Protein AF-A0A8H4JFF6-F1 (afdb_monomer_lite)

pLDDT: mean 71.5, std 19.38, range [26.0, 94.62]

Radius of gyration: 53.05 Å; chains: 1; bounding box: 144×47×133 Å

Organism: NCBI:txid78861

Structure (mmCIF, N/CA/C/O backbone):
data_AF-A0A8H4JFF6-F1
#
_entry.id   AF-A0A8H4JFF6-F1
#
loop_
_atom_site.group_PDB
_atom_site.id
_atom_site.type_symbol
_atom_site.label_atom_id
_atom_site.label_alt_id
_atom_site.label_comp_id
_atom_site.label_asym_id
_atom_site.label_entity_id
_atom_site.label_seq_id
_atom_site.pdbx_PDB_ins_code
_atom_site.Cartn_x
_atom_site.Cartn_y
_atom_site.Cartn_z
_atom_site.occupancy
_atom_site.B_iso_or_equiv
_atom_site.auth_seq_id
_atom_site.auth_comp_id
_atom_site.auth_asym_id
_atom_site.auth_atom_id
_atom_site.pdbx_PDB_model_num
ATOM 1 N N . MET A 1 1 ? -103.522 -2.951 50.398 1.00 29.55 1 MET A N 1
ATOM 2 C CA . MET A 1 1 ? -104.028 -4.306 50.085 1.00 29.55 1 MET A CA 1
ATOM 3 C C . MET A 1 1 ? -102.979 -5.313 50.549 1.00 29.55 1 MET A C 1
ATOM 5 O O . MET A 1 1 ? -101.837 -5.114 50.159 1.00 29.55 1 MET A O 1
ATOM 9 N N . PRO A 1 2 ? -103.325 -6.380 51.289 1.00 45.69 2 PRO A N 1
ATOM 10 C CA . PRO A 1 2 ? -104.122 -6.361 52.531 1.00 45.69 2 PRO A CA 1
ATOM 11 C C . PRO A 1 2 ? -103.674 -7.406 53.598 1.00 45.69 2 PRO A C 1
ATOM 13 O O . PRO A 1 2 ? -102.964 -8.351 53.283 1.00 45.69 2 PRO A O 1
ATOM 16 N N . GLY A 1 3 ? -104.235 -7.282 54.815 1.00 36.84 3 GLY A N 1
ATOM 17 C CA . GLY A 1 3 ? -104.553 -8.399 55.737 1.00 36.84 3 GLY A CA 1
ATOM 18 C C . GLY A 1 3 ? -103.457 -8.760 56.749 1.00 36.84 3 GLY A C 1
ATOM 19 O O . GLY A 1 3 ? -102.294 -8.790 56.388 1.00 36.84 3 GLY A O 1
ATOM 20 N N . SER A 1 4 ? -103.714 -9.049 58.029 1.00 41.06 4 SER A N 1
ATOM 21 C CA . SER A 1 4 ? -104.925 -9.489 58.750 1.00 41.06 4 SER A CA 1
ATOM 22 C C . SER A 1 4 ? -104.678 -9.239 60.261 1.00 41.06 4 SER A C 1
ATOM 24 O O . SER A 1 4 ? -103.568 -9.501 60.710 1.00 41.06 4 SER A O 1
ATOM 26 N N . TRP A 1 5 ? -105.516 -8.539 61.048 1.00 40.62 5 TRP A N 1
ATOM 27 C CA . TRP A 1 5 ? -106.726 -8.999 61.788 1.00 40.62 5 TRP A CA 1
ATOM 28 C C . TRP A 1 5 ? -106.551 -10.381 62.453 1.00 40.62 5 TRP A C 1
ATOM 30 O O . TRP A 1 5 ? -106.131 -11.304 61.767 1.00 40.62 5 TRP A O 1
ATOM 40 N N . GLY A 1 6 ? -106.873 -10.653 63.722 1.00 36.50 6 GLY A N 1
ATOM 41 C CA . GLY A 1 6 ? -107.576 -9.958 64.809 1.00 36.50 6 GLY A CA 1
ATOM 42 C C . GLY A 1 6 ? -107.360 -10.767 66.112 1.00 36.50 6 GLY A C 1
ATOM 43 O O . GLY A 1 6 ? -106.871 -11.889 66.056 1.00 36.50 6 GLY A O 1
ATOM 44 N N . ALA A 1 7 ? -107.486 -10.144 67.285 1.00 38.88 7 ALA A N 1
ATOM 45 C CA . ALA A 1 7 ? -108.666 -10.214 68.162 1.00 38.88 7 ALA A CA 1
ATOM 46 C C . ALA A 1 7 ? -108.620 -11.381 69.170 1.00 38.88 7 ALA A C 1
ATOM 48 O O . ALA A 1 7 ? -108.681 -12.532 68.774 1.00 38.88 7 ALA A O 1
ATOM 49 N N . GLU A 1 8 ? -108.566 -11.064 70.468 1.00 32.28 8 GLU A N 1
ATOM 50 C CA . GLU A 1 8 ? -109.629 -11.394 71.433 1.00 32.28 8 GLU A CA 1
ATOM 51 C C . GLU A 1 8 ? -109.358 -10.756 72.806 1.00 32.28 8 GLU A C 1
ATOM 53 O O . GLU A 1 8 ? -108.235 -10.391 73.146 1.00 32.28 8 GLU A O 1
ATOM 58 N N . SER A 1 9 ? -110.449 -10.496 73.523 1.00 36.94 9 SER A N 1
ATOM 59 C CA . SER A 1 9 ? -110.565 -9.647 74.713 1.00 36.94 9 SER A CA 1
ATOM 60 C C . SER A 1 9 ? -110.719 -10.505 76.001 1.00 36.94 9 SER A C 1
ATOM 62 O O . SER A 1 9 ? -110.138 -11.581 76.049 1.00 36.94 9 SER A O 1
ATOM 64 N N . PRO A 1 10 ? -111.382 -10.064 77.093 1.00 56.03 10 PRO A N 1
ATOM 65 C CA . PRO A 1 10 ? -110.722 -9.757 78.366 1.00 56.03 10 PRO A CA 1
ATOM 66 C C . PRO A 1 10 ? -111.278 -10.572 79.564 1.00 56.03 10 PRO A C 1
ATOM 68 O O . PRO A 1 10 ? -112.202 -11.363 79.403 1.00 56.03 10 PRO A O 1
ATOM 71 N N . SER A 1 11 ? -110.786 -10.266 80.777 1.00 31.78 11 SER A N 1
ATOM 72 C CA . SER A 1 11 ? -111.539 -10.226 82.058 1.00 31.78 11 SER A CA 1
ATOM 73 C C . SER A 1 11 ? -111.042 -11.097 83.232 1.00 31.78 11 SER A C 1
ATOM 75 O O . SER A 1 11 ? -111.018 -12.319 83.191 1.00 31.78 11 SER A O 1
ATOM 77 N N . THR A 1 12 ? -110.800 -10.372 84.335 1.00 32.34 12 THR A N 1
ATOM 78 C CA . THR A 1 12 ? -111.269 -10.604 85.722 1.00 32.34 12 THR A CA 1
ATOM 79 C C . THR A 1 12 ? -110.661 -11.697 86.620 1.00 32.34 12 THR A C 1
ATOM 81 O O . THR A 1 12 ? -111.075 -12.845 86.595 1.00 32.34 12 THR A O 1
ATOM 84 N N . THR A 1 13 ? -109.844 -11.205 87.568 1.00 31.61 13 THR A N 1
ATOM 85 C CA . THR A 1 13 ? -109.937 -11.313 89.051 1.00 31.61 13 THR A CA 1
ATOM 86 C C . THR A 1 13 ? -109.866 -12.655 89.798 1.00 31.61 13 THR A C 1
ATOM 88 O O . THR A 1 13 ? -110.587 -13.589 89.474 1.00 31.61 13 THR A O 1
ATOM 91 N N . LYS A 1 14 ? -109.208 -12.546 90.977 1.00 35.25 14 LYS A N 1
ATOM 92 C CA . LYS A 1 14 ? -109.190 -13.398 92.196 1.00 35.25 14 LYS A CA 1
ATOM 93 C C . LYS A 1 14 ? -108.139 -14.516 92.159 1.00 35.25 14 LYS A C 1
ATOM 95 O O . LYS A 1 14 ? -108.040 -15.206 91.162 1.00 35.25 14 LYS A O 1
ATOM 100 N N . THR A 1 15 ? -107.286 -14.725 93.164 1.00 35.66 15 THR A N 1
ATOM 101 C CA . THR A 1 15 ? -107.312 -14.451 94.625 1.00 35.66 15 THR A CA 1
ATOM 102 C C . THR A 1 15 ? -105.862 -14.612 95.139 1.00 35.66 15 THR A C 1
ATOM 104 O O . THR A 1 15 ? -105.124 -15.402 94.560 1.00 35.66 15 THR A O 1
ATOM 107 N N . HIS A 1 16 ? -105.346 -13.771 96.054 1.00 34.69 16 HIS A N 1
ATOM 108 C CA . HIS A 1 16 ? -105.211 -14.083 97.501 1.00 34.69 16 HIS A CA 1
ATOM 109 C C . HIS A 1 16 ? -104.904 -15.574 97.735 1.00 34.69 16 HIS A C 1
ATOM 111 O O . HIS A 1 16 ? -105.716 -16.408 97.365 1.00 34.69 16 HIS A O 1
ATOM 117 N N . GLU A 1 17 ? -103.841 -16.033 98.371 1.00 34.91 17 GLU A N 1
ATOM 118 C CA . GLU A 1 17 ? -102.828 -15.475 99.264 1.00 34.91 17 GLU A CA 1
ATOM 119 C C . GLU A 1 17 ? -102.000 -16.727 99.592 1.00 34.91 17 GLU A C 1
ATOM 121 O O . GLU A 1 17 ? -102.606 -17.717 99.982 1.00 34.91 17 GLU A O 1
ATOM 126 N N . ASP A 1 18 ? -100.680 -16.731 99.419 1.00 36.72 18 ASP A N 1
ATOM 127 C CA . ASP A 1 18 ? -99.819 -17.719 100.081 1.00 36.72 18 ASP A CA 1
ATOM 128 C C . ASP A 1 18 ? -98.419 -17.113 100.263 1.00 36.72 18 ASP A C 1
ATOM 130 O O . ASP A 1 18 ? -97.585 -17.069 99.364 1.00 36.72 18 ASP A O 1
ATOM 134 N N . HIS A 1 19 ? -98.266 -16.548 101.459 1.00 37.44 19 HIS A N 1
ATOM 135 C CA . HIS A 1 19 ? -97.078 -16.435 102.305 1.00 37.44 19 HIS A CA 1
ATOM 136 C C . HIS A 1 19 ? -95.706 -16.050 101.720 1.00 37.44 19 HIS A C 1
ATOM 138 O O . HIS A 1 19 ? -94.947 -16.867 101.211 1.00 37.44 19 HIS A O 1
ATOM 144 N N . GLU A 1 20 ? -95.353 -14.791 102.008 1.00 44.62 20 GLU A N 1
ATOM 145 C CA . GLU A 1 20 ? -94.149 -14.380 102.754 1.00 44.62 20 GLU A CA 1
ATOM 146 C C . GLU A 1 20 ? -92.844 -15.165 102.515 1.00 44.62 20 GLU A C 1
ATOM 148 O O . GLU A 1 20 ? -92.604 -16.219 103.116 1.00 44.62 20 GLU A O 1
ATOM 153 N N . ARG A 1 21 ? -91.911 -14.534 101.786 1.00 39.53 21 ARG A N 1
ATOM 154 C CA . ARG A 1 21 ? -90.599 -14.111 102.318 1.00 39.53 21 ARG A CA 1
ATOM 155 C C . ARG A 1 21 ? -89.801 -13.288 101.295 1.00 39.53 21 ARG A C 1
ATOM 157 O O . ARG A 1 21 ? -89.966 -13.472 100.097 1.00 39.53 21 ARG A O 1
ATOM 164 N N . ASP A 1 22 ? -88.939 -12.428 101.842 1.00 38.09 22 ASP A N 1
ATOM 165 C CA . ASP A 1 22 ? -87.859 -11.635 101.218 1.00 38.09 22 ASP A CA 1
ATOM 166 C C . ASP A 1 22 ? -88.318 -10.282 100.625 1.00 38.09 22 ASP A C 1
ATOM 168 O O . ASP A 1 22 ? -88.891 -10.201 99.547 1.00 38.09 22 ASP A O 1
ATOM 172 N N . ILE A 1 23 ? -88.331 -9.175 101.381 1.00 45.03 23 ILE A N 1
ATOM 173 C CA . ILE A 1 23 ? -87.191 -8.356 101.856 1.00 45.03 23 ILE A CA 1
ATOM 174 C C . ILE A 1 23 ? -86.291 -7.875 100.699 1.00 45.03 23 ILE A C 1
ATOM 176 O O . ILE A 1 23 ? -85.524 -8.644 100.144 1.00 45.03 23 ILE A O 1
ATOM 180 N N . GLU A 1 24 ? -86.400 -6.569 100.415 1.00 42.88 24 GLU A N 1
ATOM 181 C CA . GLU A 1 24 ? -85.407 -5.660 99.808 1.00 42.88 24 GLU A CA 1
ATOM 182 C C . GLU A 1 24 ? -84.644 -6.097 98.542 1.00 42.88 24 GLU A C 1
ATOM 184 O O . GLU A 1 24 ? -83.683 -6.850 98.610 1.00 42.88 24 GLU A O 1
ATOM 189 N N . ALA A 1 25 ? -84.952 -5.438 97.415 1.00 45.03 25 ALA A N 1
ATOM 190 C CA . ALA A 1 25 ? -84.027 -4.585 96.643 1.00 45.03 25 ALA A CA 1
ATOM 191 C C . ALA A 1 25 ? -84.341 -4.629 95.141 1.00 45.03 25 ALA A C 1
ATOM 193 O O . ALA A 1 25 ? -83.994 -5.581 94.463 1.00 45.03 25 ALA A O 1
ATOM 194 N N . GLU A 1 26 ? -84.904 -3.544 94.606 1.00 45.16 26 GLU A N 1
ATOM 195 C CA . GLU A 1 26 ? -84.520 -3.051 93.273 1.00 45.16 26 GLU A CA 1
ATOM 196 C C . GLU A 1 26 ? -84.945 -1.582 93.119 1.00 45.16 26 GLU A C 1
ATOM 198 O O . GLU A 1 26 ? -85.724 -1.169 92.266 1.00 45.16 26 GLU A O 1
ATOM 203 N N . LYS A 1 27 ? -84.406 -0.736 94.003 1.00 47.72 27 LYS A N 1
ATOM 204 C CA . LYS A 1 27 ? -84.056 0.616 93.567 1.00 47.72 27 LYS A CA 1
ATOM 205 C C . LYS A 1 27 ? -82.811 0.429 92.702 1.00 47.72 27 LYS A C 1
ATOM 207 O O . LYS A 1 27 ? -81.743 0.221 93.272 1.00 47.72 27 LYS A O 1
ATOM 212 N N . GLU A 1 28 ? -82.928 0.456 91.372 1.00 56.38 28 GLU A N 1
ATOM 213 C CA . GLU A 1 28 ? -81.748 0.609 90.507 1.00 56.38 28 GLU A CA 1
ATOM 214 C C . GLU A 1 28 ? -80.985 1.840 91.014 1.00 56.38 28 GLU A C 1
ATOM 216 O O . GLU A 1 28 ? -81.455 2.978 90.928 1.00 56.38 28 GLU A O 1
ATOM 221 N N . ASN A 1 29 ? -79.840 1.603 91.649 1.00 59.41 29 ASN A N 1
ATOM 222 C CA . ASN A 1 29 ? -79.035 2.660 92.223 1.00 59.41 29 ASN A CA 1
ATOM 223 C C . ASN A 1 29 ? -78.406 3.440 91.052 1.00 59.41 29 ASN A C 1
ATOM 225 O O . ASN A 1 29 ? -77.609 2.865 90.309 1.00 59.41 29 ASN A O 1
ATOM 229 N N . PRO A 1 30 ? -78.712 4.737 90.857 1.00 67.69 30 PRO A N 1
ATOM 230 C CA . PRO A 1 30 ? -78.188 5.515 89.731 1.00 67.69 30 PRO A CA 1
ATOM 231 C C . PRO A 1 30 ? -76.655 5.595 89.731 1.00 67.69 30 PRO A C 1
ATOM 233 O O . PRO A 1 30 ? -76.046 5.802 88.682 1.00 67.69 30 PRO A O 1
ATOM 236 N N . GLN A 1 31 ? -76.018 5.385 90.888 1.00 70.56 31 GLN A N 1
ATOM 237 C CA . GLN A 1 31 ? -74.565 5.271 90.987 1.00 70.56 31 GLN A CA 1
ATOM 238 C C . GLN A 1 31 ? -74.033 3.957 90.396 1.00 70.56 31 GLN A C 1
ATOM 240 O O . GLN A 1 31 ? -72.970 3.974 89.791 1.00 70.56 31 GLN A O 1
ATOM 245 N N . LEU A 1 32 ? -74.767 2.844 90.511 1.00 74.75 32 LEU A N 1
ATOM 246 C CA . LEU A 1 32 ? -74.384 1.553 89.921 1.00 74.75 32 LEU A CA 1
ATOM 247 C C . LEU A 1 32 ? -74.424 1.608 88.388 1.00 74.75 32 LEU A C 1
ATOM 249 O O . LEU A 1 32 ? -73.450 1.234 87.747 1.00 74.75 32 LEU A O 1
ATOM 253 N N . ARG A 1 33 ? -75.477 2.200 87.811 1.00 77.19 33 ARG A N 1
ATOM 254 C CA . ARG A 1 33 ? -75.603 2.387 86.353 1.00 77.19 33 ARG A CA 1
ATOM 255 C C . ARG A 1 33 ? -74.507 3.278 85.763 1.00 77.19 33 ARG A C 1
ATOM 257 O O . ARG A 1 33 ? -73.994 3.013 84.682 1.00 77.19 33 ARG A O 1
ATOM 264 N N . LEU A 1 34 ? -74.142 4.345 86.479 1.00 82.81 34 LEU A N 1
ATOM 265 C CA . LEU A 1 34 ? -73.044 5.230 86.083 1.00 82.81 34 LEU A CA 1
ATOM 266 C C . LEU A 1 34 ? -71.692 4.507 86.146 1.00 82.81 34 LEU A C 1
ATOM 268 O O . LEU A 1 34 ? -70.849 4.700 85.275 1.00 82.81 34 LEU A O 1
ATOM 272 N N . VAL A 1 35 ? -71.482 3.673 87.167 1.00 84.00 35 VAL A N 1
ATOM 273 C CA . VAL A 1 35 ? -70.270 2.856 87.296 1.00 84.00 35 VAL A CA 1
ATOM 274 C C . VAL A 1 35 ? -70.188 1.822 86.170 1.00 84.00 35 VAL A C 1
ATOM 276 O O . VAL A 1 35 ? -69.119 1.672 85.584 1.00 84.00 35 VAL A O 1
ATOM 279 N N . GLU A 1 36 ? -71.294 1.173 85.806 1.00 85.19 36 GLU A N 1
ATOM 280 C CA . GLU A 1 36 ? -71.350 0.236 84.674 1.00 85.19 36 GLU A CA 1
ATOM 281 C C . GLU A 1 36 ? -71.035 0.914 83.332 1.00 85.19 36 GLU A C 1
ATOM 283 O O . GLU A 1 36 ? -70.202 0.409 82.580 1.00 85.19 36 GLU A O 1
ATOM 288 N N . ASP A 1 37 ? -71.597 2.096 83.057 1.00 87.81 37 ASP A N 1
ATOM 289 C CA . ASP A 1 37 ? -71.317 2.855 81.825 1.00 87.81 37 ASP A CA 1
ATOM 290 C C . ASP A 1 37 ? -69.851 3.332 81.753 1.00 87.81 37 ASP A C 1
ATOM 292 O O . ASP A 1 37 ? -69.202 3.279 80.703 1.00 87.81 37 ASP A O 1
ATOM 296 N N . ILE A 1 38 ? -69.275 3.735 82.894 1.00 87.25 38 ILE A N 1
ATOM 297 C CA . ILE A 1 38 ? -67.850 4.085 82.996 1.00 87.25 38 ILE A CA 1
ATOM 298 C C . ILE A 1 38 ? -66.965 2.861 82.738 1.00 87.25 38 ILE A C 1
ATOM 300 O O . ILE A 1 38 ? -65.980 2.970 82.005 1.00 87.25 38 ILE A O 1
ATOM 304 N N . LEU A 1 39 ? -67.300 1.701 83.308 1.00 89.50 39 LEU A N 1
ATOM 305 C CA . LEU A 1 39 ? -66.561 0.455 83.087 1.00 89.50 39 LEU A CA 1
ATOM 306 C C . LEU A 1 39 ? -66.635 0.014 81.624 1.00 89.50 39 LEU A C 1
ATOM 308 O O . LEU A 1 39 ? -65.617 -0.375 81.048 1.00 89.50 39 LEU A O 1
ATOM 312 N N . GLN A 1 40 ? -67.801 0.152 80.994 1.00 89.31 40 GLN A N 1
ATOM 313 C CA . GLN A 1 40 ? -67.974 -0.172 79.585 1.00 89.31 40 GLN A CA 1
ATOM 314 C C . GLN A 1 40 ? -67.156 0.764 78.687 1.00 89.31 40 GLN A C 1
ATOM 316 O O . GLN A 1 40 ? -66.389 0.292 77.846 1.00 89.31 40 GLN A O 1
ATOM 321 N N . ARG A 1 41 ? -67.183 2.079 78.930 1.00 90.50 41 ARG A N 1
ATOM 322 C CA . ARG A 1 41 ? -66.321 3.037 78.213 1.00 90.50 41 ARG A CA 1
ATOM 323 C C . ARG A 1 41 ? -64.833 2.796 78.426 1.00 90.50 41 ARG A C 1
ATOM 325 O O . ARG A 1 41 ? -64.058 2.958 77.483 1.00 90.50 41 ARG A O 1
ATOM 332 N N . LEU A 1 42 ? -64.422 2.419 79.636 1.00 90.06 42 LEU A N 1
ATOM 333 C CA . LEU A 1 42 ? -63.038 2.040 79.919 1.00 90.06 42 LEU A CA 1
ATOM 334 C C . LEU A 1 42 ? -62.636 0.787 79.136 1.00 90.06 42 LEU A C 1
ATOM 336 O O . LEU A 1 42 ? -61.527 0.751 78.607 1.00 90.06 42 LEU A O 1
ATOM 340 N N . SER A 1 43 ? -63.533 -0.195 79.006 1.00 90.94 43 SER A N 1
ATOM 341 C CA . SER A 1 43 ? -63.279 -1.402 78.211 1.00 90.94 43 SER A CA 1
ATOM 342 C C . SER A 1 43 ? -63.100 -1.084 76.721 1.00 90.94 43 SER A C 1
ATOM 344 O O . SER A 1 43 ? -62.088 -1.466 76.136 1.00 90.94 43 SER A O 1
ATOM 346 N N . GLU A 1 44 ? -63.986 -0.269 76.138 1.00 91.69 44 GLU A N 1
ATOM 347 C CA . GLU A 1 44 ? -63.902 0.142 74.732 1.00 91.69 44 GLU A CA 1
ATOM 348 C C . GLU A 1 44 ? -62.657 0.990 74.442 1.00 91.69 44 GLU A C 1
ATOM 350 O O . GLU A 1 44 ? -62.029 0.867 73.387 1.00 91.69 44 GLU A O 1
ATOM 355 N N . LEU A 1 45 ? -62.296 1.891 75.362 1.00 91.75 45 LEU A N 1
ATOM 356 C CA . LEU A 1 45 ? -61.080 2.696 75.245 1.00 91.75 45 LEU A CA 1
ATOM 357 C C . LEU A 1 45 ? -59.824 1.834 75.348 1.00 91.75 45 LEU A C 1
ATOM 359 O O . LEU A 1 45 ? -58.862 2.082 74.621 1.00 91.75 45 LEU A O 1
ATOM 363 N N . ASN A 1 46 ? -59.827 0.826 76.219 1.00 91.38 46 ASN A N 1
ATOM 364 C CA . ASN A 1 46 ? -58.702 -0.086 76.367 1.00 91.38 46 ASN A CA 1
ATOM 365 C C . ASN A 1 46 ? -58.516 -0.965 75.119 1.00 91.38 46 ASN A C 1
ATOM 367 O O . ASN A 1 46 ? -57.391 -1.122 74.654 1.00 91.38 46 ASN A O 1
ATOM 371 N N . GLU A 1 47 ? -59.606 -1.447 74.522 1.00 92.56 47 GLU A N 1
ATOM 372 C CA . GLU A 1 47 ? -59.574 -2.228 73.280 1.00 92.56 47 GLU A CA 1
ATOM 373 C C . GLU A 1 47 ? -59.096 -1.379 72.088 1.00 92.56 47 GLU A C 1
ATOM 375 O O . GLU A 1 47 ? -58.208 -1.777 71.332 1.00 92.56 47 GLU A O 1
ATOM 380 N N . LYS A 1 48 ? -59.586 -0.136 71.961 1.00 92.62 48 LYS A N 1
ATOM 381 C CA . LYS A 1 48 ? -59.084 0.821 70.955 1.00 92.62 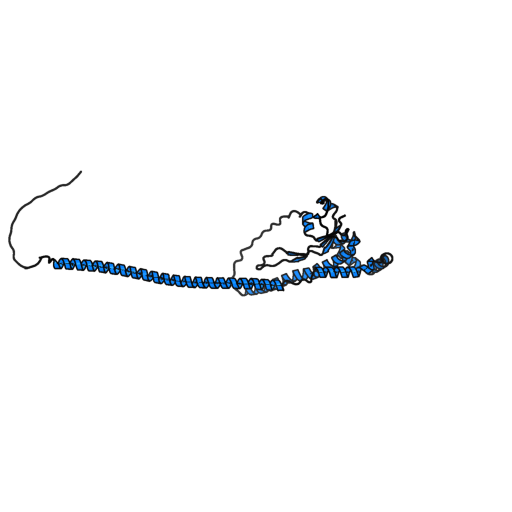48 LYS A CA 1
ATOM 382 C C . LYS A 1 48 ? -57.600 1.135 71.145 1.00 92.62 48 LYS A C 1
ATOM 384 O O . LYS A 1 48 ? -56.886 1.294 70.152 1.00 92.62 48 LYS A O 1
ATOM 389 N N . ARG A 1 49 ? -57.137 1.234 72.397 1.00 93.56 49 ARG A N 1
ATOM 390 C CA . ARG A 1 49 ? -55.720 1.430 72.725 1.00 93.56 49 ARG A CA 1
ATOM 391 C C . ARG A 1 49 ? -54.886 0.234 72.272 1.00 93.56 49 ARG A C 1
ATOM 393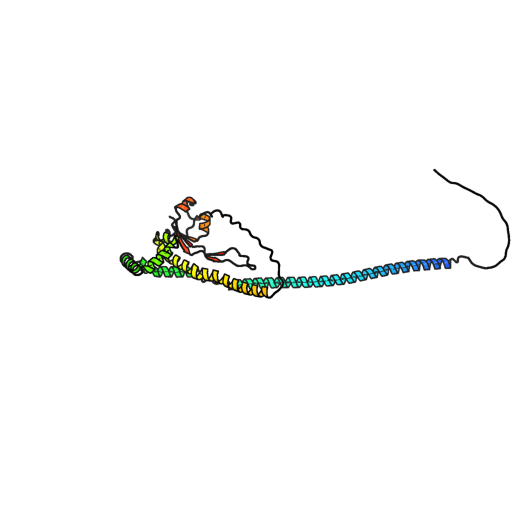 O O . ARG A 1 49 ? -53.888 0.457 71.596 1.00 93.56 49 ARG A O 1
ATOM 400 N N . GLU A 1 50 ? -55.312 -0.995 72.564 1.00 92.62 50 GLU A N 1
ATOM 401 C CA . GLU A 1 50 ? -54.616 -2.207 72.107 1.00 92.62 50 GLU A CA 1
ATOM 402 C C . GLU A 1 50 ? -54.525 -2.279 70.579 1.00 92.62 50 GLU A C 1
ATOM 404 O O . GLU A 1 50 ? -53.444 -2.494 70.033 1.00 92.62 50 GLU A O 1
ATOM 409 N N . ILE A 1 51 ? -55.623 -2.012 69.864 1.00 92.38 51 ILE A N 1
ATOM 410 C CA . ILE A 1 51 ? -55.636 -2.017 68.392 1.00 92.38 51 ILE A CA 1
ATOM 411 C C . ILE A 1 51 ? -54.673 -0.961 67.828 1.00 92.38 51 ILE A C 1
ATOM 413 O O . ILE A 1 51 ? -53.960 -1.204 66.846 1.00 92.38 51 ILE A O 1
ATOM 417 N N . ALA A 1 52 ? -54.649 0.233 68.428 1.00 90.25 52 ALA A N 1
ATOM 418 C CA . ALA A 1 52 ? -53.742 1.302 68.025 1.00 90.25 52 ALA A CA 1
ATOM 419 C C . ALA A 1 52 ? -52.275 0.931 68.289 1.00 90.25 52 ALA A C 1
ATOM 421 O O . ALA A 1 52 ? -51.421 1.178 67.434 1.00 90.25 52 ALA A O 1
ATOM 422 N N . GLU A 1 53 ? -51.990 0.299 69.426 1.00 92.12 53 GLU A N 1
ATOM 423 C CA . GLU A 1 53 ? -50.657 -0.160 69.813 1.00 92.12 53 GLU A CA 1
ATOM 424 C C . GLU A 1 53 ? -50.163 -1.299 68.911 1.00 92.12 53 GLU A C 1
ATOM 426 O O . GLU A 1 53 ? -49.038 -1.259 68.409 1.00 92.12 53 GLU A O 1
ATOM 431 N N . GLU A 1 54 ? -51.018 -2.264 68.575 1.00 93.12 54 GLU A N 1
ATOM 432 C CA . GLU A 1 54 ? -50.671 -3.342 67.650 1.00 93.12 54 GLU A CA 1
ATOM 433 C C . GLU A 1 54 ? -50.406 -2.806 66.232 1.00 93.12 54 GLU A C 1
ATOM 435 O O . GLU A 1 54 ? -49.457 -3.214 65.552 1.00 93.12 54 GLU A O 1
ATOM 440 N N . LYS A 1 55 ? -51.202 -1.826 65.785 1.00 94.06 55 LYS A N 1
ATOM 441 C CA . LYS A 1 55 ? -50.996 -1.142 64.502 1.00 94.06 55 LYS A CA 1
ATOM 442 C C . LYS A 1 55 ? -49.697 -0.334 64.494 1.00 94.06 55 LYS A C 1
ATOM 444 O O . LYS A 1 55 ? -48.986 -0.366 63.485 1.00 94.06 55 LYS A O 1
ATOM 449 N N . ALA A 1 56 ? -49.366 0.336 65.598 1.00 91.81 56 ALA A N 1
ATOM 450 C CA . ALA A 1 56 ? -48.097 1.036 65.771 1.00 91.81 56 ALA A CA 1
ATOM 451 C C . ALA A 1 56 ? -46.918 0.054 65.713 1.00 91.81 56 ALA A C 1
ATOM 453 O O . ALA A 1 56 ? -46.011 0.242 64.907 1.00 91.81 56 ALA A O 1
ATOM 454 N N . ASN A 1 57 ? -46.983 -1.064 66.440 1.00 93.50 57 ASN A N 1
ATOM 455 C CA . ASN A 1 57 ? -45.952 -2.105 66.427 1.00 93.50 57 ASN A CA 1
ATOM 456 C C . ASN A 1 57 ? -45.746 -2.715 65.029 1.00 93.50 57 ASN A C 1
ATOM 458 O O . ASN A 1 57 ? -44.609 -2.915 64.585 1.00 93.50 57 ASN A O 1
ATOM 462 N N . ARG A 1 58 ? -46.831 -2.957 64.279 1.00 93.94 58 ARG A N 1
ATOM 463 C CA . ARG A 1 58 ? -46.756 -3.417 62.880 1.00 93.94 58 ARG A CA 1
ATOM 464 C C . ARG A 1 58 ? -46.086 -2.392 61.965 1.00 93.94 58 ARG A C 1
ATOM 466 O O . ARG A 1 58 ? -45.324 -2.785 61.080 1.00 93.94 58 ARG A O 1
ATOM 473 N N . LEU A 1 59 ? -46.367 -1.101 62.148 1.00 92.94 59 LEU A N 1
ATOM 474 C CA . LEU A 1 59 ? -45.723 -0.027 61.387 1.00 92.94 59 LEU A CA 1
ATOM 475 C C . LEU A 1 59 ? -44.235 0.078 61.727 1.00 92.94 59 LEU A C 1
ATOM 477 O O . LEU A 1 59 ? -43.421 0.085 60.807 1.00 92.94 59 LEU A O 1
ATOM 481 N N . THR A 1 60 ? -43.865 0.039 63.008 1.00 93.06 60 THR A N 1
ATOM 482 C CA . THR A 1 60 ? -42.464 0.054 63.455 1.00 93.06 60 THR A CA 1
ATOM 483 C C . THR A 1 60 ? -41.669 -1.093 62.833 1.00 93.06 60 THR A C 1
ATOM 485 O O . THR A 1 60 ? -40.597 -0.881 62.269 1.00 93.06 60 THR A O 1
ATOM 488 N N . LYS A 1 61 ? -42.230 -2.309 62.810 1.00 94.12 61 LYS A N 1
ATOM 489 C CA . LYS A 1 61 ? -41.580 -3.471 62.183 1.00 94.12 61 LYS A CA 1
ATOM 490 C C . LYS A 1 61 ? -41.396 -3.308 60.668 1.00 94.12 61 LYS A C 1
ATOM 492 O O . LYS A 1 61 ? -40.395 -3.767 60.118 1.00 94.12 61 LYS A O 1
ATOM 497 N N . LYS A 1 62 ? -42.338 -2.647 59.981 1.00 93.38 62 LYS A N 1
ATOM 498 C CA . LYS A 1 62 ? -42.202 -2.311 58.552 1.00 93.38 62 LYS A CA 1
ATOM 499 C C . LYS A 1 62 ? -41.118 -1.264 58.317 1.00 93.38 62 LYS A C 1
ATOM 501 O O . LYS A 1 62 ? -40.359 -1.421 57.366 1.00 93.38 62 LYS A O 1
ATOM 506 N N . VAL A 1 63 ? -41.035 -0.238 59.165 1.00 93.50 63 VAL A N 1
ATOM 507 C CA . VAL A 1 63 ? -40.008 0.812 59.074 1.00 93.50 63 VAL A CA 1
ATOM 508 C C . VAL A 1 63 ? -38.613 0.213 5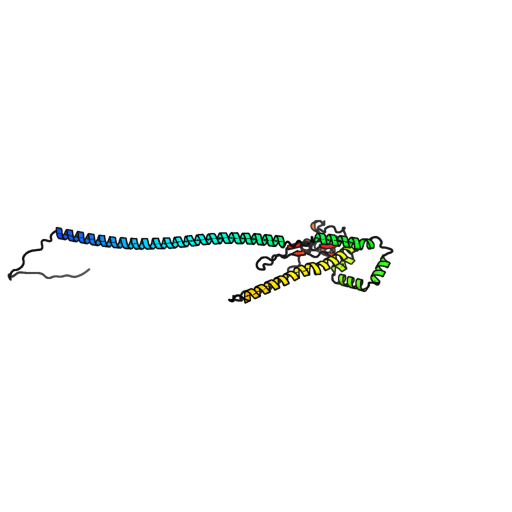9.225 1.00 93.50 63 VAL A C 1
ATOM 510 O O . VAL A 1 63 ? -37.803 0.385 58.323 1.00 93.50 63 VAL A O 1
ATOM 513 N N . ILE A 1 64 ? -38.382 -0.606 60.254 1.00 93.56 64 ILE A N 1
ATOM 514 C CA . ILE A 1 64 ? -37.086 -1.274 60.473 1.00 93.56 64 ILE A CA 1
ATOM 515 C C . ILE A 1 64 ? -36.691 -2.145 59.265 1.00 93.56 64 ILE A C 1
ATOM 517 O O . ILE A 1 64 ? -35.544 -2.142 58.820 1.00 93.56 64 ILE A O 1
ATOM 521 N N . ASN A 1 65 ? -37.646 -2.873 58.675 1.00 93.44 65 ASN A N 1
ATOM 522 C CA . ASN A 1 65 ? -37.383 -3.676 57.476 1.00 93.44 65 ASN A CA 1
ATOM 523 C C . ASN A 1 65 ? -37.039 -2.796 56.255 1.00 93.44 65 ASN A C 1
ATOM 525 O O . ASN A 1 65 ? -36.114 -3.100 55.501 1.00 93.44 65 ASN A O 1
ATOM 529 N N . MET A 1 66 ? -37.747 -1.679 56.063 1.00 92.44 66 MET A N 1
ATOM 530 C CA . MET A 1 66 ? -37.430 -0.724 54.996 1.00 92.44 66 MET A CA 1
ATOM 531 C C . MET A 1 66 ? -36.050 -0.090 55.185 1.00 92.44 66 MET A C 1
ATOM 533 O O . MET A 1 66 ? -35.322 0.030 54.204 1.00 92.44 66 MET A O 1
ATOM 537 N N . GLU A 1 67 ? -35.659 0.250 56.413 1.00 92.88 67 GLU A N 1
ATOM 538 C CA . GLU A 1 67 ? -34.325 0.774 56.732 1.00 92.88 67 GLU A CA 1
ATOM 539 C C . GLU A 1 67 ? -33.222 -0.235 56.405 1.00 92.88 67 GLU A C 1
ATOM 541 O O . GLU A 1 67 ? -32.249 0.111 55.735 1.00 92.88 67 GLU A O 1
ATOM 546 N N . HIS A 1 68 ? -33.397 -1.506 56.781 1.00 93.00 68 HIS A N 1
ATOM 547 C CA . HIS A 1 68 ? -32.460 -2.571 56.410 1.00 93.00 68 HIS A CA 1
ATOM 548 C C . HIS A 1 68 ? -32.327 -2.718 54.888 1.00 93.00 68 HIS A C 1
ATOM 550 O O . HIS A 1 68 ? -31.216 -2.831 54.365 1.00 93.00 68 HIS A O 1
ATOM 556 N N . ARG A 1 69 ? -33.444 -2.672 54.151 1.00 92.50 69 ARG A N 1
ATOM 557 C CA . ARG A 1 69 ? -33.423 -2.724 52.680 1.00 92.50 69 ARG A CA 1
ATOM 558 C C . ARG A 1 69 ? -32.741 -1.502 52.069 1.00 92.50 69 ARG A C 1
ATOM 560 O O . ARG A 1 69 ? -31.972 -1.659 51.126 1.00 92.50 69 ARG A O 1
ATOM 567 N N . LEU A 1 70 ? -32.997 -0.306 52.596 1.00 92.94 70 LEU A N 1
ATOM 568 C CA . LEU A 1 70 ? -32.343 0.934 52.170 1.00 92.94 70 LEU A CA 1
ATOM 569 C C . LEU A 1 70 ? -30.831 0.874 52.393 1.00 92.94 70 LEU A C 1
ATOM 571 O O . LEU A 1 70 ? -30.074 1.194 51.481 1.00 92.94 70 LEU A O 1
ATOM 575 N N . SER A 1 71 ? -30.396 0.393 53.558 1.00 94.19 71 SER A N 1
ATOM 576 C CA . SER A 1 71 ? -28.980 0.190 53.874 1.00 94.19 71 SER A CA 1
ATOM 577 C C . SER A 1 71 ? -28.315 -0.787 52.896 1.00 94.19 71 SER A C 1
ATOM 579 O O . SER A 1 71 ? -27.265 -0.482 52.327 1.00 94.19 71 SER A O 1
ATOM 581 N N . TYR A 1 72 ? -28.970 -1.915 52.601 1.00 91.56 72 TYR A N 1
ATOM 582 C CA . TYR A 1 72 ? -28.491 -2.883 51.612 1.00 91.56 72 TYR A CA 1
ATOM 583 C C . TYR A 1 72 ? -28.393 -2.283 50.198 1.00 91.56 72 TYR A C 1
ATOM 585 O O . TYR A 1 72 ? -27.384 -2.458 49.514 1.00 91.56 72 TYR A O 1
ATOM 593 N N . HIS A 1 73 ? -29.403 -1.523 49.765 1.00 91.38 73 HIS A N 1
ATOM 594 C CA . HIS A 1 73 ? -29.380 -0.847 48.466 1.00 91.38 73 HIS A CA 1
ATOM 595 C C . HIS A 1 73 ? -28.301 0.242 48.383 1.00 91.38 73 HIS A C 1
ATOM 597 O O . HIS A 1 73 ? -27.667 0.374 47.338 1.00 91.38 73 HIS A O 1
ATOM 603 N N . MET A 1 74 ? -28.040 0.982 49.465 1.00 90.88 74 MET A N 1
ATOM 604 C CA . MET A 1 74 ? -26.930 1.941 49.526 1.00 90.88 74 MET A CA 1
ATOM 605 C C . MET A 1 74 ? -25.568 1.247 49.414 1.00 90.88 74 MET A C 1
ATOM 607 O O . MET A 1 74 ? -24.710 1.713 48.664 1.00 90.88 74 MET A O 1
ATOM 611 N N . ALA A 1 75 ? -25.378 0.111 50.093 1.00 92.62 75 ALA A N 1
ATOM 612 C CA . ALA A 1 75 ? -24.149 -0.675 49.986 1.00 92.62 75 ALA A CA 1
ATOM 613 C C . ALA A 1 75 ? -23.925 -1.197 48.554 1.00 92.62 75 ALA A C 1
ATOM 615 O O . ALA A 1 75 ? -22.821 -1.087 48.019 1.00 92.62 75 ALA A O 1
ATOM 616 N N . LEU A 1 76 ? -24.983 -1.692 47.900 1.00 90.06 76 LEU A N 1
ATOM 617 C CA . LEU A 1 76 ? -24.932 -2.106 46.495 1.00 90.06 76 LEU A CA 1
ATOM 618 C C . LEU A 1 76 ? -24.618 -0.942 45.549 1.00 90.06 76 LEU A C 1
ATOM 620 O O . LEU A 1 76 ? -23.808 -1.107 44.641 1.00 90.06 76 LEU A O 1
ATOM 624 N N . ALA A 1 77 ? -25.225 0.229 45.755 1.00 91.31 77 ALA A N 1
ATOM 625 C CA . ALA A 1 77 ? -24.964 1.411 44.936 1.00 91.31 77 ALA A CA 1
ATOM 626 C C . ALA A 1 77 ? -23.508 1.885 45.066 1.00 91.31 77 ALA A C 1
ATOM 628 O O . ALA A 1 77 ? -22.882 2.229 44.063 1.00 91.31 77 ALA A O 1
ATOM 629 N N . SER A 1 78 ? -22.951 1.838 46.280 1.00 92.75 78 SER A N 1
ATOM 630 C CA . SER A 1 78 ? -21.534 2.124 46.524 1.00 92.75 78 SER A CA 1
ATOM 631 C C . SER A 1 78 ? -20.629 1.150 45.762 1.00 92.75 78 SER A C 1
ATOM 633 O O . SER A 1 78 ? -19.754 1.578 45.011 1.00 92.75 78 SER A O 1
ATOM 635 N N . LYS A 1 79 ? -20.907 -0.159 45.852 1.00 91.75 79 LYS A N 1
ATOM 636 C CA . LYS A 1 79 ? -20.141 -1.193 45.137 1.00 91.75 79 LYS A CA 1
ATOM 637 C C . LYS A 1 79 ? -20.256 -1.060 43.614 1.00 91.75 79 LYS A C 1
ATOM 639 O O . LYS A 1 79 ? -19.280 -1.260 42.901 1.00 91.75 79 LYS A O 1
ATOM 644 N N . ALA A 1 80 ? -21.434 -0.699 43.106 1.00 91.19 80 ALA A N 1
ATOM 645 C CA . ALA A 1 80 ? -21.644 -0.461 41.680 1.00 91.19 80 ALA A CA 1
ATOM 646 C C . ALA A 1 80 ? -20.829 0.739 41.174 1.00 91.19 80 ALA A C 1
ATOM 648 O O . ALA A 1 80 ? -20.296 0.691 40.068 1.00 91.19 80 ALA A O 1
ATOM 649 N N . LYS A 1 81 ? -20.705 1.794 41.988 1.00 93.31 81 LYS A N 1
ATOM 650 C CA . LYS A 1 81 ? -19.880 2.960 41.665 1.00 93.31 81 LYS A CA 1
ATOM 651 C C . LYS A 1 81 ? -18.388 2.614 41.656 1.00 93.31 81 LYS A C 1
ATOM 653 O O . LYS A 1 81 ? -17.710 2.951 40.694 1.00 93.31 81 LYS A O 1
ATOM 658 N N . GLU A 1 82 ? -17.916 1.881 42.664 1.00 93.75 82 GLU A N 1
ATOM 659 C CA . GLU A 1 82 ? -16.535 1.376 42.743 1.00 93.75 82 GLU A CA 1
ATOM 660 C C . GLU A 1 82 ? -16.179 0.536 41.502 1.00 93.75 82 GLU A C 1
ATOM 662 O O . GLU A 1 82 ? -15.200 0.816 40.819 1.00 93.75 82 GLU A O 1
ATOM 667 N N . LEU A 1 83 ? -17.039 -0.416 41.121 1.00 90.81 83 LEU A N 1
ATOM 668 C CA . LEU A 1 83 ? -16.841 -1.241 39.921 1.00 90.81 83 LEU A CA 1
ATOM 669 C C . LEU A 1 83 ? -16.876 -0.438 38.611 1.00 90.81 83 LEU A C 1
ATOM 671 O O . LEU A 1 83 ? -16.247 -0.834 37.626 1.00 90.81 83 LEU A O 1
ATOM 675 N N . ALA A 1 84 ? -17.638 0.657 38.558 1.00 89.75 84 ALA A N 1
ATOM 676 C CA . ALA A 1 84 ? -17.680 1.537 37.393 1.00 89.75 84 ALA A CA 1
ATOM 677 C C . ALA A 1 84 ? -16.388 2.358 37.262 1.00 89.75 84 ALA A C 1
ATOM 679 O O . ALA A 1 84 ? -15.872 2.503 36.153 1.00 89.75 84 ALA A O 1
ATOM 680 N N . GLU A 1 85 ? -15.848 2.846 38.380 1.00 93.00 85 GLU A N 1
ATOM 681 C CA . GLU A 1 85 ? -14.554 3.534 38.438 1.00 93.00 85 GLU A CA 1
ATOM 682 C C . GLU A 1 85 ? -13.407 2.579 38.076 1.00 93.00 85 GLU A C 1
ATOM 684 O O . GLU A 1 85 ? -12.585 2.911 37.224 1.00 93.00 85 GLU A O 1
ATOM 689 N N . GLU A 1 86 ? -13.401 1.353 38.608 1.00 90.50 86 GLU A N 1
ATOM 690 C CA . GLU A 1 86 ? -12.428 0.323 38.219 1.00 90.50 86 GLU A CA 1
ATOM 691 C C . GLU A 1 86 ? -12.510 -0.012 36.725 1.00 90.50 86 GLU A C 1
ATOM 693 O O . GLU A 1 86 ? -11.485 -0.096 36.051 1.00 90.50 86 GLU A O 1
ATOM 698 N N . ASN A 1 87 ? -13.718 -0.151 36.168 1.00 83.00 87 ASN A N 1
ATOM 699 C CA . ASN A 1 87 ? -13.886 -0.372 34.729 1.00 83.00 87 ASN A CA 1
ATOM 700 C C . ASN A 1 87 ? -13.349 0.789 33.890 1.00 83.00 87 ASN A C 1
ATOM 702 O O . ASN A 1 87 ? -12.816 0.557 32.804 1.00 83.00 87 ASN A O 1
ATOM 706 N N . LEU A 1 88 ? -13.505 2.027 34.360 1.00 91.31 88 LEU A N 1
ATOM 707 C CA . LEU A 1 88 ? -12.969 3.198 33.677 1.00 91.31 88 LEU A CA 1
ATOM 708 C C . LEU A 1 88 ? -11.437 3.159 33.663 1.00 91.31 88 LEU A C 1
ATOM 710 O O . LEU A 1 88 ? -10.841 3.280 32.595 1.00 91.31 88 LEU A O 1
ATOM 714 N N . VAL A 1 89 ? -10.816 2.898 34.816 1.00 88.56 89 VAL A N 1
ATOM 715 C CA . VAL A 1 89 ? -9.355 2.785 34.948 1.00 88.56 89 VAL A CA 1
ATOM 716 C C . VAL A 1 89 ? -8.811 1.639 34.096 1.00 88.56 89 VAL A C 1
ATOM 718 O O . VAL A 1 89 ? -7.824 1.811 33.387 1.00 88.56 89 VAL A O 1
ATOM 721 N N . LEU A 1 90 ? -9.466 0.476 34.103 1.00 86.00 90 LEU A N 1
ATOM 722 C CA . LEU A 1 90 ? -9.059 -0.668 33.283 1.00 86.00 90 LEU A CA 1
ATOM 723 C C . LEU A 1 90 ? -9.164 -0.376 31.783 1.00 86.00 90 LEU A C 1
ATOM 725 O O . LEU A 1 90 ? -8.324 -0.841 31.014 1.00 86.00 90 LEU A O 1
ATOM 729 N N . ARG A 1 91 ? -10.167 0.397 31.350 1.00 78.50 91 ARG A N 1
ATOM 730 C CA . ARG A 1 91 ? -10.276 0.844 29.953 1.00 78.50 91 ARG A CA 1
ATOM 731 C C . ARG A 1 91 ? -9.159 1.806 29.578 1.00 78.50 91 ARG A C 1
ATOM 733 O O . ARG A 1 91 ? -8.577 1.645 28.515 1.00 78.50 91 ARG A O 1
ATOM 740 N N . GLU A 1 92 ? -8.833 2.753 30.449 1.00 83.31 92 GLU A N 1
ATOM 741 C CA . GLU A 1 92 ? -7.745 3.702 30.211 1.00 83.31 92 GLU A CA 1
ATOM 742 C C . GLU A 1 92 ? -6.382 2.994 30.167 1.00 83.31 92 GLU A C 1
ATOM 744 O O . GLU A 1 92 ? -5.590 3.227 29.258 1.00 83.31 92 GLU A O 1
ATOM 749 N N . GLN A 1 93 ? -6.145 2.036 31.069 1.00 81.75 93 GLN A N 1
ATOM 750 C CA . GLN A 1 93 ? -4.960 1.173 31.034 1.00 81.75 93 GLN A CA 1
ATOM 751 C C . GLN A 1 93 ? -4.909 0.302 29.777 1.00 81.75 93 GLN A C 1
ATOM 753 O O . GLN A 1 93 ? -3.829 0.072 29.234 1.00 81.75 93 GLN A O 1
ATOM 758 N N . LEU A 1 94 ? -6.055 -0.196 29.301 1.00 70.44 94 LEU A N 1
ATOM 759 C CA . LEU A 1 94 ? -6.127 -0.944 28.051 1.00 70.44 94 LEU A CA 1
ATOM 760 C C . LEU A 1 94 ? -5.794 -0.050 26.854 1.00 70.44 94 LEU A C 1
ATOM 762 O O . LEU A 1 94 ? -5.038 -0.487 25.991 1.00 70.44 94 LEU A O 1
ATOM 766 N N . ASP A 1 95 ? -6.318 1.172 26.807 1.00 66.19 95 ASP A N 1
ATOM 767 C CA . ASP A 1 95 ? -6.045 2.138 25.740 1.00 66.19 95 ASP A CA 1
ATOM 768 C C . ASP A 1 95 ? -4.577 2.585 25.746 1.00 66.19 95 ASP A C 1
ATOM 770 O O . ASP A 1 95 ? -3.954 2.653 24.684 1.00 66.19 95 ASP A O 1
ATOM 774 N N . ASP A 1 96 ? -3.978 2.805 26.919 1.00 72.69 96 ASP A N 1
ATOM 775 C CA . ASP A 1 96 ? -2.555 3.134 27.046 1.00 72.69 96 ASP A CA 1
ATOM 776 C C . ASP A 1 96 ? -1.662 1.940 26.679 1.00 72.69 96 ASP A C 1
ATOM 778 O O . ASP A 1 96 ? -0.725 2.073 25.890 1.00 72.69 96 ASP A O 1
ATOM 782 N N . ALA A 1 97 ? -2.000 0.729 27.135 1.00 68.00 97 ALA A N 1
ATOM 783 C CA . ALA A 1 97 ? -1.300 -0.490 26.737 1.00 68.00 97 ALA A CA 1
ATOM 784 C C . ALA A 1 97 ? -1.428 -0.746 25.231 1.00 68.00 97 ALA A C 1
ATOM 786 O O . ALA A 1 97 ? -0.447 -1.123 24.591 1.00 68.00 97 ALA A O 1
ATOM 787 N N . GLN A 1 98 ? -2.603 -0.509 24.642 1.00 56.78 98 GLN A N 1
ATOM 788 C CA . GLN A 1 98 ? -2.811 -0.557 23.199 1.00 56.78 98 GLN A CA 1
ATOM 789 C C . GLN A 1 98 ? -1.959 0.495 22.494 1.00 56.78 98 GLN A C 1
ATOM 791 O O . GLN A 1 98 ? -1.233 0.146 21.571 1.00 56.78 98 GLN A O 1
ATOM 796 N N . SER A 1 99 ? -1.969 1.749 22.941 1.00 60.94 99 SER A N 1
ATOM 797 C CA . SER A 1 99 ? -1.138 2.829 22.396 1.00 60.94 99 SER A CA 1
ATOM 798 C C . SER A 1 99 ? 0.359 2.502 22.477 1.00 60.94 99 SER A C 1
ATOM 800 O O . SER A 1 99 ? 1.099 2.679 21.508 1.00 60.94 99 SER A O 1
ATOM 802 N N . HIS A 1 100 ? 0.813 1.931 23.591 1.00 60.16 100 HIS A N 1
ATOM 803 C CA . HIS A 1 100 ? 2.194 1.517 23.817 1.00 60.16 100 HIS A CA 1
ATOM 804 C C . HIS A 1 100 ? 2.589 0.293 22.972 1.00 60.16 100 HIS A C 1
ATOM 806 O O . HIS A 1 100 ? 3.692 0.219 22.427 1.00 60.16 100 HIS A O 1
ATOM 812 N N . ILE A 1 101 ? 1.673 -0.659 22.797 1.00 51.97 101 ILE A N 1
ATOM 813 C CA . ILE A 1 101 ? 1.803 -1.759 21.839 1.00 51.97 101 ILE A CA 1
ATOM 814 C C . ILE A 1 101 ? 1.891 -1.168 20.428 1.00 51.97 101 ILE A C 1
ATOM 816 O O . ILE A 1 101 ? 2.851 -1.448 19.727 1.00 51.97 101 ILE A O 1
ATOM 820 N N . PHE A 1 102 ? 0.994 -0.280 20.011 1.00 45.94 102 PHE A N 1
ATOM 821 C CA . PHE A 1 102 ? 1.008 0.305 18.668 1.00 45.94 102 PHE A CA 1
ATOM 822 C C . PHE A 1 102 ? 2.195 1.235 18.411 1.00 45.94 102 PHE A C 1
ATOM 824 O O . PHE A 1 102 ? 2.652 1.320 17.273 1.00 45.94 102 PHE A O 1
ATOM 831 N N . SER A 1 103 ? 2.763 1.876 19.431 1.00 50.59 103 SER A N 1
ATOM 832 C CA . SER A 1 103 ? 4.007 2.637 19.291 1.00 50.59 103 SER A CA 1
ATOM 833 C C . SER A 1 103 ? 5.233 1.720 19.165 1.00 50.59 103 SER A C 1
ATOM 835 O O . SER A 1 103 ? 6.138 2.037 18.393 1.00 50.59 103 SER A O 1
ATOM 837 N N . ARG A 1 104 ? 5.234 0.545 19.819 1.00 43.31 104 ARG A N 1
ATOM 838 C CA . ARG A 1 104 ? 6.256 -0.513 19.649 1.00 43.31 104 ARG A CA 1
ATOM 839 C C . ARG A 1 104 ? 6.110 -1.326 18.356 1.00 43.31 104 ARG A C 1
ATOM 841 O O . ARG A 1 104 ? 7.118 -1.688 17.760 1.00 43.31 104 ARG A O 1
ATOM 848 N N . TYR A 1 105 ? 4.880 -1.607 17.926 1.00 43.16 105 TYR A N 1
ATOM 849 C CA . TYR A 1 105 ? 4.521 -2.326 16.694 1.00 43.16 105 TYR A CA 1
ATOM 850 C C . TYR A 1 105 ? 4.217 -1.395 15.519 1.00 43.16 105 TYR A C 1
ATOM 852 O O . TYR A 1 105 ? 3.894 -1.868 14.428 1.00 43.16 105 TYR A O 1
ATOM 860 N N . LYS A 1 106 ? 4.471 -0.088 15.662 1.00 45.00 106 LYS A N 1
ATOM 861 C CA . LYS A 1 106 ? 5.117 0.674 14.594 1.00 45.00 106 LYS A CA 1
ATOM 862 C C . LYS A 1 106 ? 6.473 0.005 14.381 1.00 45.00 106 LYS A C 1
ATOM 864 O O . LYS A 1 106 ? 7.519 0.504 14.787 1.00 45.00 106 LYS A O 1
ATOM 869 N N . ILE A 1 107 ? 6.434 -1.179 13.768 1.00 41.97 107 ILE A N 1
ATOM 870 C CA . ILE A 1 107 ? 7.545 -1.755 13.045 1.00 41.97 107 ILE A CA 1
ATOM 871 C C . ILE A 1 107 ? 7.983 -0.577 12.195 1.00 41.97 107 ILE A C 1
ATOM 873 O O . ILE A 1 107 ? 7.248 -0.138 11.307 1.00 41.97 107 ILE A O 1
ATOM 877 N N . ARG A 1 108 ? 9.112 0.032 12.566 1.00 43.78 108 ARG A N 1
ATOM 878 C CA . ARG A 1 108 ? 9.848 0.907 11.673 1.00 43.78 108 ARG A CA 1
ATOM 879 C C . ARG A 1 108 ? 10.235 -0.023 10.545 1.00 43.78 108 ARG A C 1
ATOM 881 O O . ARG A 1 108 ? 11.287 -0.652 10.586 1.00 43.78 108 ARG A O 1
ATOM 888 N N . PHE A 1 109 ? 9.313 -0.203 9.602 1.00 48.97 109 PHE A N 1
ATOM 889 C CA . PHE A 1 109 ? 9.667 -0.667 8.289 1.00 48.97 109 PHE A CA 1
ATOM 890 C C . PHE A 1 109 ? 10.816 0.259 7.899 1.00 48.97 109 PHE A C 1
ATOM 892 O O . PHE A 1 109 ? 10.638 1.479 8.019 1.00 48.97 109 PHE A O 1
ATOM 899 N N . PRO A 1 110 ? 12.011 -0.282 7.592 1.00 55.12 110 PRO A N 1
ATOM 900 C CA . PRO A 1 110 ? 13.063 0.547 7.026 1.00 55.12 110 PRO A CA 1
ATOM 901 C C . PRO A 1 110 ? 12.402 1.357 5.926 1.00 55.12 110 PRO A C 1
ATOM 903 O O . PRO A 1 110 ? 11.584 0.791 5.196 1.00 55.12 110 PRO A O 1
ATOM 906 N N . ASP A 1 111 ? 12.653 2.663 5.929 1.00 71.44 111 ASP A N 1
ATOM 907 C CA . ASP A 1 111 ? 12.001 3.602 5.031 1.00 71.44 111 ASP A CA 1
ATOM 908 C C . ASP A 1 111 ? 12.022 3.005 3.620 1.00 71.44 111 ASP A C 1
ATOM 910 O O . ASP A 1 111 ? 13.079 2.851 3.007 1.00 71.44 111 ASP A O 1
ATOM 914 N N . TYR A 1 112 ? 10.862 2.497 3.188 1.00 76.50 112 TYR A N 1
ATOM 915 C CA . TYR A 1 112 ? 10.769 1.682 1.980 1.00 76.50 112 TYR A CA 1
ATOM 916 C C . TYR A 1 112 ? 11.115 2.545 0.771 1.00 76.50 112 TYR A C 1
ATOM 918 O O . TYR A 1 112 ? 11.658 2.044 -0.210 1.00 76.50 112 TYR A O 1
ATOM 926 N N . ASP A 1 113 ? 10.876 3.848 0.894 1.00 80.00 113 ASP A N 1
ATOM 927 C CA . ASP A 1 113 ? 11.222 4.842 -0.101 1.00 80.00 113 ASP A CA 1
ATOM 928 C C . ASP A 1 113 ? 12.742 5.025 -0.135 1.00 80.00 113 ASP A C 1
ATOM 930 O O . ASP A 1 113 ? 13.327 4.908 -1.208 1.00 80.00 113 ASP A O 1
ATOM 934 N N . ALA A 1 114 ? 13.407 5.117 1.021 1.00 86.69 114 ALA A N 1
ATOM 935 C CA . ALA A 1 114 ? 14.872 5.134 1.085 1.00 86.69 114 ALA A CA 1
ATOM 936 C C . ALA A 1 114 ? 15.518 3.840 0.547 1.00 86.69 114 ALA A C 1
ATOM 938 O O . ALA A 1 114 ? 16.592 3.883 -0.052 1.00 86.69 114 ALA A O 1
ATOM 939 N N . LEU A 1 115 ? 14.889 2.674 0.744 1.00 86.75 115 LEU A N 1
ATOM 940 C CA . LEU A 1 115 ? 15.350 1.417 0.141 1.00 86.75 115 LEU A CA 1
ATOM 941 C C . LEU A 1 115 ? 15.223 1.457 -1.386 1.00 86.75 115 LEU A C 1
ATOM 943 O O . LEU A 1 115 ? 16.136 1.016 -2.084 1.00 86.75 115 LEU A O 1
ATOM 947 N N . ILE A 1 116 ? 14.097 1.955 -1.904 1.00 86.25 116 ILE A N 1
ATOM 948 C CA . ILE A 1 116 ? 13.896 2.109 -3.347 1.00 86.25 116 ILE A CA 1
ATOM 949 C C . ILE A 1 116 ? 14.956 3.048 -3.919 1.00 86.25 116 ILE A C 1
ATOM 951 O O . ILE A 1 116 ? 15.598 2.672 -4.893 1.00 86.25 116 ILE A O 1
ATOM 955 N N . GLU A 1 117 ? 15.179 4.207 -3.300 1.00 90.19 117 GLU A N 1
ATOM 956 C CA . GLU A 1 117 ? 16.196 5.178 -3.725 1.00 90.19 117 GLU A CA 1
ATOM 957 C C . GLU A 1 117 ? 17.592 4.546 -3.763 1.00 90.19 117 GLU A C 1
ATOM 959 O O . GLU A 1 117 ? 18.294 4.646 -4.765 1.00 90.19 117 GLU A O 1
ATOM 964 N N . GLN A 1 118 ? 17.969 3.782 -2.733 1.00 91.44 118 GLN A N 1
ATOM 965 C CA . GLN A 1 118 ? 19.251 3.070 -2.713 1.00 91.44 118 GLN A CA 1
ATOM 966 C C . GLN A 1 118 ? 19.379 2.030 -3.833 1.00 91.44 118 GLN A C 1
ATOM 968 O O . GLN A 1 118 ? 20.454 1.875 -4.413 1.00 91.44 118 GLN A O 1
ATOM 973 N N . ILE A 1 119 ? 18.304 1.296 -4.136 1.00 91.88 119 ILE A N 1
ATOM 974 C CA . ILE A 1 119 ? 18.297 0.327 -5.239 1.00 91.88 119 ILE A CA 1
ATOM 975 C C . ILE A 1 119 ? 18.406 1.055 -6.578 1.00 91.88 119 ILE A C 1
ATOM 977 O O . ILE A 1 119 ? 19.162 0.608 -7.435 1.00 91.88 119 ILE A O 1
ATOM 981 N N . GLN A 1 120 ? 17.688 2.165 -6.753 1.00 90.88 120 GLN A N 1
ATOM 982 C CA . GLN A 1 120 ? 17.751 2.990 -7.958 1.00 90.88 120 GLN A CA 1
ATOM 983 C C . GLN A 1 120 ? 19.167 3.522 -8.185 1.00 90.88 120 GLN A C 1
ATOM 985 O O . GLN A 1 120 ? 19.742 3.265 -9.238 1.00 90.88 120 GLN A O 1
ATOM 990 N N . ASP A 1 121 ? 19.772 4.138 -7.170 1.00 93.50 121 ASP A N 1
ATOM 991 C CA . ASP A 1 121 ? 21.152 4.629 -7.217 1.00 93.50 121 ASP A CA 1
ATOM 992 C C . ASP A 1 121 ? 22.155 3.519 -7.540 1.00 93.50 121 ASP A C 1
ATOM 994 O O . ASP A 1 121 ? 23.130 3.727 -8.267 1.00 93.50 121 ASP A O 1
ATOM 998 N N . TRP A 1 122 ? 21.949 2.329 -6.972 1.00 94.62 122 TRP A N 1
ATOM 999 C CA . TRP A 1 122 ? 22.812 1.185 -7.228 1.00 94.62 122 TRP A CA 1
ATOM 1000 C C . TRP A 1 122 ? 22.676 0.675 -8.665 1.00 94.62 122 TRP A C 1
ATOM 1002 O O . TRP A 1 122 ? 23.696 0.422 -9.304 1.00 94.62 122 TRP A O 1
ATOM 1012 N N . VAL A 1 123 ? 21.450 0.556 -9.189 1.00 92.88 123 VAL A N 1
ATOM 1013 C CA . VAL A 1 123 ? 21.211 0.142 -10.581 1.00 92.88 123 VAL A CA 1
ATOM 1014 C C . VAL A 1 123 ? 21.776 1.173 -11.555 1.00 92.88 123 VAL A C 1
ATOM 1016 O O . VAL A 1 123 ? 22.470 0.782 -12.487 1.00 92.88 123 VAL A O 1
ATOM 1019 N N . GLN A 1 124 ? 21.573 2.466 -11.299 1.00 90.69 124 GLN A N 1
ATOM 1020 C CA . GLN A 1 124 ? 22.156 3.557 -12.082 1.00 90.69 124 GLN A CA 1
ATOM 1021 C C . GLN A 1 124 ? 23.684 3.403 -12.158 1.00 90.69 124 GLN A C 1
ATOM 1023 O O . GLN A 1 124 ? 24.255 3.277 -13.235 1.00 90.69 124 GLN A O 1
ATOM 1028 N N . LYS A 1 125 ? 24.364 3.290 -11.009 1.00 90.88 125 LYS A N 1
ATOM 1029 C CA . LYS A 1 125 ? 25.827 3.095 -10.957 1.00 90.88 125 LYS A CA 1
ATOM 1030 C C . LYS A 1 125 ? 26.288 1.807 -11.639 1.00 90.88 125 LYS A C 1
ATOM 1032 O O . LYS A 1 125 ? 27.386 1.772 -12.188 1.00 90.88 125 LYS A O 1
ATOM 1037 N N . LEU A 1 126 ? 25.482 0.748 -11.577 1.00 88.69 126 LEU A N 1
ATOM 1038 C CA . LEU A 1 126 ? 25.767 -0.525 -12.234 1.00 88.69 126 LEU A CA 1
ATOM 1039 C C . LEU A 1 126 ? 25.657 -0.417 -13.761 1.00 88.69 126 LEU A C 1
ATOM 1041 O O . LEU A 1 126 ? 26.436 -1.061 -14.462 1.00 88.69 126 LEU A O 1
ATOM 1045 N N . MET A 1 127 ? 24.685 0.350 -14.261 1.00 84.62 127 MET A N 1
ATOM 1046 C CA . MET A 1 127 ? 24.347 0.429 -15.683 1.00 84.62 127 MET A CA 1
ATOM 1047 C C . MET A 1 127 ? 25.081 1.542 -16.429 1.00 84.62 127 MET A C 1
ATOM 1049 O O . MET A 1 127 ? 25.420 1.322 -17.586 1.00 84.62 127 MET A O 1
ATOM 1053 N N . ASN A 1 128 ? 25.405 2.670 -15.784 1.00 84.62 128 ASN A N 1
ATOM 1054 C CA . ASN A 1 128 ? 26.089 3.808 -16.417 1.00 84.62 128 ASN A CA 1
ATOM 1055 C C . ASN A 1 128 ? 27.315 3.411 -17.269 1.00 84.62 128 ASN A C 1
ATOM 1057 O O . ASN A 1 128 ? 27.379 3.850 -18.415 1.00 84.62 128 ASN A O 1
ATOM 1061 N N . PRO A 1 129 ? 28.229 2.520 -16.816 1.00 80.56 129 PRO A N 1
ATOM 1062 C CA . PRO A 1 129 ? 29.384 2.119 -17.627 1.00 80.56 129 PRO A CA 1
ATOM 1063 C C . PRO A 1 129 ? 29.032 1.429 -18.953 1.00 80.56 129 PRO A C 1
ATOM 1065 O O . PRO A 1 129 ? 29.877 1.335 -19.830 1.00 80.56 129 PRO A O 1
ATOM 1068 N N . TRP A 1 130 ? 27.814 0.899 -19.085 1.00 73.06 130 TRP A N 1
ATOM 1069 C CA . TRP A 1 130 ? 27.330 0.207 -20.283 1.00 73.06 130 TRP A CA 1
ATOM 1070 C C . TRP A 1 130 ? 26.448 1.095 -21.166 1.00 73.06 130 TRP A C 1
ATOM 1072 O O . TRP A 1 130 ? 26.201 0.742 -22.314 1.00 73.06 130 TRP A O 1
ATOM 1082 N N . LEU A 1 131 ? 25.938 2.205 -20.624 1.00 71.56 131 LEU A N 1
ATOM 1083 C CA . LEU A 1 131 ? 25.028 3.121 -21.315 1.00 71.56 131 LEU A CA 1
ATOM 1084 C C . LEU A 1 131 ? 25.764 4.305 -21.966 1.00 71.56 131 LEU A C 1
ATOM 1086 O O . LEU A 1 131 ? 25.239 4.884 -22.911 1.00 71.56 131 LEU A O 1
ATOM 1090 N N . GLU A 1 132 ? 26.963 4.659 -21.489 1.00 69.00 132 GLU A N 1
ATOM 1091 C CA . GLU A 1 132 ? 27.714 5.834 -21.962 1.00 69.00 132 GLU A CA 1
ATOM 1092 C C . GLU A 1 132 ? 28.544 5.579 -23.247 1.00 69.00 132 GLU A C 1
ATOM 1094 O O . GLU A 1 132 ? 28.698 6.507 -24.038 1.00 69.00 132 GLU A O 1
ATOM 1099 N N . ASP A 1 133 ? 28.972 4.337 -23.535 1.00 59.59 133 ASP A N 1
ATOM 1100 C CA . ASP A 1 133 ? 29.860 3.987 -24.668 1.00 59.59 133 ASP A CA 1
ATOM 1101 C C . ASP A 1 133 ? 29.300 2.815 -25.522 1.00 59.59 133 ASP A C 1
ATOM 1103 O O . ASP A 1 133 ? 29.718 1.665 -25.405 1.00 59.59 133 ASP A O 1
ATOM 1107 N N . CYS A 1 134 ? 28.296 3.056 -26.377 1.00 57.34 134 CYS A N 1
ATOM 1108 C CA . CYS A 1 134 ? 27.510 1.959 -26.981 1.00 57.34 134 CYS A CA 1
ATOM 1109 C C . CYS A 1 134 ? 28.032 1.341 -28.300 1.00 57.34 134 CYS A C 1
ATOM 1111 O O . CYS A 1 134 ? 27.656 0.205 -28.609 1.00 57.34 134 CYS A O 1
ATOM 1113 N N . ASP A 1 135 ? 28.877 2.010 -29.091 1.00 59.97 135 ASP A N 1
ATOM 1114 C CA . ASP A 1 135 ? 29.117 1.554 -30.477 1.00 59.97 135 ASP A CA 1
ATOM 1115 C C . ASP A 1 135 ? 30.172 0.432 -30.615 1.00 59.97 135 ASP A C 1
ATOM 1117 O O . ASP A 1 135 ? 29.972 -0.506 -31.397 1.00 59.97 135 ASP A O 1
ATOM 1121 N N . ASP A 1 136 ? 31.255 0.448 -29.829 1.00 58.91 136 ASP A N 1
ATOM 1122 C CA . ASP A 1 136 ? 32.292 -0.602 -29.870 1.00 58.91 136 ASP A CA 1
ATOM 1123 C C . ASP A 1 136 ? 32.031 -1.760 -28.877 1.00 58.91 136 ASP A C 1
ATOM 1125 O O . ASP A 1 136 ? 32.415 -2.910 -29.137 1.00 58.91 136 ASP A O 1
ATOM 1129 N N . ASP A 1 137 ? 31.266 -1.518 -27.805 1.00 64.12 137 ASP A N 1
ATOM 1130 C CA . ASP A 1 137 ? 31.069 -2.468 -26.700 1.00 64.12 137 ASP A CA 1
ATOM 1131 C C . ASP A 1 137 ? 29.833 -3.370 -26.819 1.00 64.12 137 ASP A C 1
ATOM 1133 O O . ASP A 1 137 ? 29.781 -4.425 -26.178 1.00 64.12 137 ASP A O 1
ATOM 1137 N N . ALA A 1 138 ? 28.872 -3.083 -27.706 1.00 69.31 138 ALA A N 1
ATOM 1138 C CA . ALA A 1 138 ? 27.701 -3.951 -27.895 1.00 69.31 138 ALA A CA 1
ATOM 1139 C C . ALA A 1 138 ? 28.092 -5.384 -28.320 1.00 69.31 138 ALA A C 1
ATOM 1141 O O . ALA A 1 138 ? 27.515 -6.380 -27.865 1.00 69.31 138 ALA A O 1
ATOM 1142 N N . ARG A 1 139 ? 29.130 -5.526 -29.159 1.00 71.94 139 ARG A N 1
ATOM 1143 C CA . ARG A 1 139 ? 29.664 -6.841 -29.564 1.00 71.94 139 ARG A CA 1
ATOM 1144 C C . ARG A 1 139 ? 30.403 -7.540 -28.424 1.00 71.94 139 ARG A C 1
ATOM 1146 O O . ARG A 1 139 ? 30.286 -8.765 -28.296 1.00 71.94 139 ARG A O 1
ATOM 1153 N N . ALA A 1 140 ? 31.124 -6.796 -27.589 1.00 74.69 140 ALA A N 1
ATOM 1154 C CA . ALA A 1 140 ? 31.778 -7.327 -26.397 1.00 74.69 140 ALA A CA 1
ATOM 1155 C C . ALA A 1 140 ? 30.736 -7.801 -25.370 1.00 74.69 140 ALA A C 1
ATOM 1157 O O . ALA A 1 140 ? 30.821 -8.933 -24.887 1.00 74.69 140 ALA A O 1
ATOM 1158 N N . PHE A 1 141 ? 29.686 -7.011 -25.138 1.00 74.69 141 PHE A N 1
ATOM 1159 C CA . PHE A 1 141 ? 28.555 -7.356 -24.282 1.00 74.69 141 PHE A CA 1
ATOM 1160 C C . PHE A 1 141 ? 27.832 -8.614 -24.768 1.00 74.69 141 PHE A C 1
ATOM 1162 O O . PHE A 1 141 ? 27.673 -9.570 -24.008 1.00 74.69 141 PHE A O 1
ATOM 1169 N N . LEU A 1 142 ? 27.478 -8.689 -26.057 1.00 77.75 142 LEU A N 1
ATOM 1170 C CA . LEU A 1 142 ? 26.871 -9.890 -26.640 1.00 77.75 142 LEU A CA 1
ATOM 1171 C C . LEU A 1 142 ? 27.793 -11.110 -26.532 1.00 77.75 142 LEU A C 1
ATOM 1173 O O . LEU A 1 142 ? 27.318 -12.228 -26.330 1.00 77.75 142 LEU A O 1
ATOM 1177 N N . THR A 1 143 ? 29.109 -10.923 -26.631 1.00 80.69 143 THR A N 1
ATOM 1178 C CA . THR A 1 143 ? 30.089 -12.001 -26.441 1.00 80.69 143 THR A CA 1
ATOM 1179 C C . THR A 1 143 ? 30.135 -12.463 -24.982 1.00 80.69 143 THR A C 1
ATOM 1181 O O . THR A 1 143 ? 30.146 -13.668 -24.722 1.00 80.69 143 THR A O 1
ATOM 1184 N N . HIS A 1 144 ? 30.085 -11.542 -24.018 1.00 78.06 144 HIS A N 1
ATOM 1185 C CA . HIS A 1 144 ? 29.981 -11.859 -22.592 1.00 78.06 144 HIS A CA 1
ATOM 1186 C C . HIS A 1 144 ? 28.662 -12.559 -22.243 1.00 78.06 144 HIS A C 1
ATOM 1188 O O . HIS A 1 144 ? 28.677 -13.575 -21.544 1.00 78.06 144 HIS A O 1
ATOM 1194 N N . ALA A 1 145 ? 27.538 -12.087 -22.782 1.00 78.56 145 ALA A N 1
ATOM 1195 C CA . ALA A 1 145 ? 26.231 -12.712 -22.611 1.00 78.56 145 ALA A CA 1
ATOM 1196 C C . ALA A 1 145 ? 26.200 -14.127 -23.209 1.00 78.56 145 ALA A C 1
ATOM 1198 O O . ALA A 1 145 ? 25.718 -15.057 -22.566 1.00 78.56 145 ALA A O 1
ATOM 1199 N N . LYS A 1 146 ? 26.797 -14.333 -24.393 1.00 82.06 146 LYS A N 1
ATOM 1200 C CA . LYS A 1 146 ? 26.950 -15.663 -25.011 1.00 82.06 146 LYS A CA 1
ATOM 1201 C C . LYS A 1 146 ? 27.809 -16.607 -24.167 1.00 82.06 146 LYS A C 1
ATOM 1203 O O . LYS A 1 146 ? 27.482 -17.786 -24.062 1.00 82.06 146 LYS A O 1
ATOM 1208 N N . ARG A 1 147 ? 28.871 -16.107 -23.524 1.00 86.31 147 ARG A N 1
ATOM 1209 C CA . ARG A 1 147 ? 29.685 -16.895 -22.573 1.00 86.31 147 ARG A CA 1
ATOM 1210 C C . ARG A 1 147 ? 28.903 -17.282 -21.313 1.00 86.31 147 ARG A C 1
ATOM 1212 O O . ARG A 1 147 ? 29.206 -18.304 -20.707 1.00 86.31 147 ARG A O 1
ATOM 1219 N N . ARG A 1 148 ? 27.886 -16.501 -20.936 1.00 87.00 148 ARG A N 1
ATOM 1220 C CA . ARG A 1 148 ? 26.993 -16.744 -19.791 1.00 87.00 148 ARG A CA 1
ATOM 1221 C C . ARG A 1 148 ? 25.556 -17.040 -20.230 1.00 87.00 148 ARG A C 1
ATOM 1223 O O . ARG A 1 148 ? 24.600 -16.567 -19.617 1.00 87.00 148 ARG A O 1
ATOM 1230 N N . ILE A 1 149 ? 25.397 -17.854 -21.276 1.00 86.38 149 ILE A N 1
ATOM 1231 C CA . ILE A 1 149 ? 24.088 -18.124 -21.889 1.00 86.38 149 ILE A CA 1
ATOM 1232 C C . ILE A 1 149 ? 23.055 -18.665 -20.890 1.00 86.38 149 ILE A C 1
ATOM 1234 O O . ILE A 1 149 ? 21.889 -18.290 -20.942 1.00 86.38 149 ILE A O 1
ATOM 1238 N N . VAL A 1 150 ? 23.489 -19.473 -19.918 1.00 89.25 150 VAL A N 1
ATOM 1239 C CA . VAL A 1 150 ? 22.615 -20.041 -18.880 1.00 89.25 150 VAL A CA 1
ATOM 1240 C C . VAL A 1 150 ? 22.002 -18.949 -17.996 1.00 89.25 150 VAL A C 1
ATOM 1242 O O . VAL A 1 150 ? 20.818 -19.023 -17.652 1.00 89.25 150 VAL A O 1
ATOM 1245 N N . ASP A 1 151 ? 22.785 -17.924 -17.652 1.00 86.50 151 ASP A N 1
ATOM 1246 C CA . ASP A 1 151 ? 22.323 -16.789 -16.850 1.00 86.50 151 ASP A CA 1
ATOM 1247 C C . ASP A 1 151 ? 21.400 -15.882 -17.667 1.00 86.50 151 ASP A C 1
ATOM 1249 O O . ASP A 1 151 ? 20.347 -15.477 -17.172 1.00 86.50 151 ASP A O 1
ATOM 1253 N N . ALA A 1 152 ? 21.741 -15.633 -18.935 1.00 84.81 152 ALA A N 1
ATOM 1254 C CA . ALA A 1 152 ? 20.904 -14.875 -19.862 1.00 84.81 152 ALA A CA 1
ATOM 1255 C C . ALA A 1 152 ? 19.543 -15.559 -20.084 1.00 84.81 152 ALA A C 1
ATOM 1257 O O . ALA A 1 152 ? 18.497 -14.916 -20.001 1.00 84.81 152 ALA A O 1
ATOM 1258 N N . ASP A 1 153 ? 19.526 -16.881 -20.265 1.00 88.00 153 ASP A N 1
ATOM 1259 C CA . ASP A 1 153 ? 18.294 -17.658 -20.386 1.00 88.00 153 ASP A CA 1
ATOM 1260 C C . ASP A 1 153 ? 17.482 -17.652 -19.090 1.00 88.00 153 ASP A C 1
ATOM 1262 O O . ASP A 1 153 ? 16.248 -17.600 -19.117 1.00 88.00 153 ASP A O 1
ATOM 1266 N N . ARG A 1 154 ? 18.147 -17.690 -17.929 1.00 89.12 154 ARG A N 1
ATOM 1267 C CA . ARG A 1 154 ? 17.475 -17.562 -16.633 1.00 89.12 154 ARG A CA 1
ATOM 1268 C C . ARG A 1 154 ? 16.828 -16.191 -16.482 1.00 89.12 154 ARG A C 1
ATOM 1270 O O . ARG A 1 154 ? 15.674 -16.128 -16.063 1.00 89.12 154 ARG A O 1
ATOM 1277 N N . PHE A 1 155 ? 17.532 -15.127 -16.850 1.00 87.62 155 PHE A N 1
ATOM 1278 C CA . PHE A 1 155 ? 17.000 -13.770 -16.843 1.00 87.62 155 PHE A CA 1
ATOM 1279 C C . PHE A 1 155 ? 15.815 -13.634 -17.808 1.00 87.62 155 PHE A C 1
ATOM 1281 O O . PHE A 1 155 ? 14.738 -13.201 -17.406 1.00 87.62 155 PHE A O 1
ATOM 1288 N N . LYS A 1 156 ? 15.932 -14.158 -19.032 1.00 88.50 156 LYS A N 1
ATOM 1289 C CA . LYS A 1 156 ? 14.841 -14.199 -20.016 1.00 88.50 156 LYS A CA 1
ATOM 1290 C C . LYS A 1 156 ? 13.604 -14.943 -19.506 1.00 88.50 156 LYS A C 1
ATOM 1292 O O . LYS A 1 156 ? 12.480 -14.514 -19.756 1.00 88.50 156 LYS A O 1
ATOM 1297 N N . ARG A 1 157 ? 13.776 -16.048 -18.769 1.00 90.81 157 ARG A N 1
ATOM 1298 C CA . ARG A 1 157 ? 12.658 -16.747 -18.105 1.00 90.81 157 ARG A CA 1
ATOM 1299 C C . ARG A 1 157 ? 11.996 -15.888 -17.027 1.00 90.81 157 ARG A C 1
ATOM 1301 O O . ARG A 1 157 ? 10.778 -15.954 -16.887 1.00 90.81 157 ARG A O 1
ATOM 1308 N N . ILE A 1 158 ? 12.770 -15.095 -16.283 1.00 88.31 158 ILE A N 1
ATOM 1309 C CA . ILE A 1 158 ? 12.230 -14.154 -15.291 1.00 88.31 158 ILE A CA 1
ATOM 1310 C C . ILE A 1 158 ? 11.408 -13.068 -15.987 1.00 88.31 158 ILE A C 1
ATOM 1312 O O . ILE A 1 158 ? 10.283 -12.829 -15.561 1.00 88.31 158 ILE A O 1
ATOM 1316 N N . LEU A 1 159 ? 11.910 -12.475 -17.074 1.00 88.75 159 LEU A N 1
ATOM 1317 C CA . LEU A 1 159 ? 11.163 -11.471 -17.839 1.00 88.75 159 LEU A CA 1
ATOM 1318 C C . LEU A 1 159 ? 9.857 -12.050 -18.393 1.00 88.75 159 LEU A C 1
ATOM 1320 O O . LEU A 1 159 ? 8.792 -11.496 -18.165 1.00 88.75 159 LEU A O 1
ATOM 1324 N N . ARG A 1 160 ? 9.897 -13.246 -18.993 1.00 89.25 160 ARG A N 1
ATOM 1325 C CA . ARG A 1 160 ? 8.697 -13.929 -19.515 1.00 89.25 160 ARG A CA 1
ATOM 1326 C C . ARG A 1 160 ? 7.651 -14.275 -18.459 1.00 89.25 160 ARG A C 1
ATOM 1328 O O . ARG A 1 160 ? 6.487 -14.447 -18.803 1.00 89.25 160 ARG A O 1
ATOM 1335 N N . LYS A 1 161 ? 8.044 -14.405 -17.188 1.00 88.69 161 LYS A N 1
ATOM 1336 C CA . LYS A 1 161 ? 7.094 -14.621 -16.088 1.00 88.69 161 LYS A CA 1
ATOM 1337 C C . LYS A 1 161 ? 6.178 -13.408 -15.890 1.00 88.69 161 LYS A C 1
ATOM 1339 O O . LYS A 1 161 ? 5.087 -13.557 -15.347 1.00 88.69 161 LYS A O 1
ATOM 1344 N N . TYR A 1 162 ? 6.624 -12.230 -16.309 1.00 86.00 162 TYR A N 1
ATOM 1345 C CA . TYR A 1 162 ? 5.956 -10.966 -16.073 1.00 86.00 162 TYR A CA 1
ATOM 1346 C C . TYR A 1 162 ? 5.724 -10.234 -17.405 1.00 86.00 162 TYR A C 1
ATOM 1348 O O . TYR A 1 162 ? 6.643 -9.595 -17.913 1.00 86.00 162 TYR A O 1
ATOM 1356 N N . PRO A 1 163 ? 4.508 -10.312 -17.979 1.00 83.62 163 PRO A N 1
ATOM 1357 C CA . PRO A 1 163 ? 4.205 -9.714 -19.282 1.00 83.62 163 PRO A CA 1
ATOM 1358 C C . PRO A 1 163 ? 4.506 -8.215 -19.358 1.00 83.62 163 PRO A C 1
ATOM 1360 O O . PRO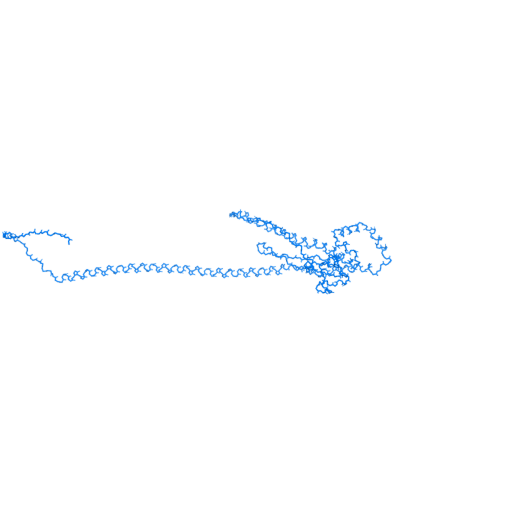 A 1 163 ? 4.937 -7.724 -20.391 1.00 83.62 163 PRO A O 1
ATOM 1363 N N . ASP A 1 164 ? 4.349 -7.496 -18.249 1.00 82.25 164 ASP A N 1
ATOM 1364 C CA . ASP A 1 164 ? 4.663 -6.075 -18.180 1.00 82.25 164 ASP A CA 1
ATOM 1365 C C . ASP A 1 164 ? 6.171 -5.793 -18.286 1.00 82.25 164 ASP A C 1
ATOM 1367 O O . ASP A 1 164 ? 6.564 -4.825 -18.913 1.00 82.25 164 ASP A O 1
ATOM 1371 N N . LEU A 1 165 ? 7.048 -6.660 -17.772 1.00 88.38 165 LEU A N 1
ATOM 1372 C CA . LEU A 1 165 ? 8.490 -6.506 -18.012 1.00 88.38 165 LEU A CA 1
ATOM 1373 C C . LEU A 1 165 ? 8.856 -6.744 -19.478 1.00 88.38 165 LEU A C 1
ATOM 1375 O O . LEU A 1 165 ? 9.804 -6.143 -19.967 1.00 88.38 165 LEU A O 1
ATOM 1379 N N . MET A 1 166 ? 8.127 -7.632 -20.162 1.00 88.06 166 MET A N 1
ATOM 1380 C CA . MET A 1 166 ? 8.327 -7.877 -21.590 1.00 88.06 166 MET A CA 1
ATOM 1381 C C . MET A 1 166 ? 7.922 -6.659 -22.420 1.00 88.06 166 MET A C 1
ATOM 1383 O O . MET A 1 166 ? 8.686 -6.277 -23.294 1.00 88.06 166 MET A O 1
ATOM 1387 N N . ASN A 1 167 ? 6.784 -6.033 -22.105 1.00 82.00 167 ASN A N 1
ATOM 1388 C CA . ASN A 1 167 ? 6.345 -4.791 -22.753 1.00 82.00 167 ASN A CA 1
ATOM 1389 C C . ASN A 1 167 ? 7.301 -3.625 -22.467 1.00 82.00 167 ASN A C 1
ATOM 1391 O O . ASN A 1 167 ? 7.487 -2.749 -23.303 1.00 82.00 167 ASN A O 1
ATOM 1395 N N . GLY A 1 168 ? 7.925 -3.612 -21.286 1.00 82.50 168 GLY A N 1
ATOM 1396 C CA . GLY A 1 168 ? 8.927 -2.613 -20.930 1.00 82.50 168 GLY A CA 1
ATOM 1397 C C . GLY A 1 168 ? 10.126 -2.586 -21.877 1.00 82.50 168 GLY A C 1
ATOM 1398 O O . GLY A 1 168 ? 10.659 -1.512 -22.119 1.00 82.50 168 GLY A O 1
ATOM 1399 N N . LEU A 1 169 ? 10.519 -3.735 -22.443 1.00 86.94 169 LEU A N 1
ATOM 1400 C CA . LEU A 1 169 ? 11.666 -3.840 -23.357 1.00 86.94 169 LEU A CA 1
ATOM 1401 C C . LEU A 1 169 ? 11.454 -3.116 -24.692 1.00 86.94 169 LEU A C 1
ATOM 1403 O O . LEU A 1 169 ? 12.423 -2.890 -25.411 1.00 86.94 169 LEU A O 1
ATOM 1407 N N . ASP A 1 170 ? 10.209 -2.776 -25.037 1.00 85.56 170 ASP A N 1
ATOM 1408 C CA . ASP A 1 170 ? 9.901 -2.006 -26.246 1.00 85.56 170 ASP A CA 1
ATOM 1409 C C . ASP A 1 170 ? 10.268 -0.514 -26.089 1.00 85.56 170 ASP A C 1
ATOM 1411 O O . ASP A 1 170 ? 10.247 0.233 -27.067 1.00 85.56 170 ASP A O 1
ATOM 1415 N N . PHE A 1 171 ? 10.624 -0.081 -24.871 1.00 84.94 171 PHE A N 1
ATOM 1416 C CA . PHE A 1 171 ? 10.983 1.295 -24.531 1.00 84.94 171 PHE A CA 1
ATOM 1417 C C . PHE A 1 171 ? 12.424 1.348 -23.992 1.00 84.94 171 PHE A C 1
ATOM 1419 O O . PHE A 1 171 ? 12.650 0.947 -22.847 1.00 84.94 171 PHE A O 1
ATOM 1426 N N . PRO A 1 172 ? 13.405 1.858 -24.761 1.00 80.38 172 PRO A N 1
ATOM 1427 C CA . PRO A 1 172 ? 14.811 1.879 -24.340 1.00 80.38 172 PRO A CA 1
ATOM 1428 C C . PRO A 1 172 ? 15.042 2.724 -23.076 1.00 80.38 172 PRO A C 1
ATOM 1430 O O . PRO A 1 172 ? 15.928 2.443 -22.274 1.00 80.38 172 PRO A O 1
ATOM 1433 N N . GLU A 1 173 ? 14.200 3.726 -22.825 1.00 82.25 173 GLU A N 1
ATOM 1434 C CA . GLU A 1 173 ? 14.264 4.562 -21.624 1.00 82.25 173 GLU A CA 1
ATOM 1435 C C . GLU A 1 173 ? 13.854 3.815 -20.338 1.00 82.25 173 GLU A C 1
ATOM 1437 O O . GLU A 1 173 ? 14.016 4.343 -19.235 1.00 82.25 173 GLU A O 1
ATOM 1442 N N . ALA A 1 174 ? 13.311 2.596 -20.457 1.00 86.00 174 ALA A N 1
ATOM 1443 C CA . ALA A 1 174 ? 12.843 1.783 -19.339 1.00 86.00 174 ALA A CA 1
ATOM 1444 C C . ALA A 1 174 ? 13.848 0.706 -18.884 1.00 86.00 174 ALA A C 1
ATOM 1446 O O . ALA A 1 174 ? 13.555 -0.009 -17.924 1.00 86.00 174 ALA A O 1
ATOM 1447 N N . ASP A 1 175 ? 15.022 0.578 -19.510 1.00 87.12 175 ASP A N 1
ATOM 1448 C CA . ASP A 1 175 ? 15.969 -0.514 -19.232 1.00 87.12 175 ASP A CA 1
ATOM 1449 C C . ASP A 1 175 ? 16.402 -0.581 -17.755 1.00 87.12 175 ASP A C 1
ATOM 1451 O O . ASP A 1 175 ? 16.349 -1.643 -17.124 1.00 87.12 175 ASP A O 1
ATOM 1455 N N . GLU A 1 176 ? 16.752 0.562 -17.158 1.00 88.44 176 GLU A N 1
ATOM 1456 C CA . GLU A 1 176 ? 17.057 0.665 -15.722 1.00 88.44 176 GLU A CA 1
ATOM 1457 C C . GLU A 1 176 ? 15.860 0.253 -14.859 1.00 88.44 176 GLU A C 1
ATOM 1459 O O . GLU A 1 176 ? 15.992 -0.507 -13.892 1.00 88.44 176 GLU A O 1
ATOM 1464 N N . ASP A 1 177 ? 14.668 0.723 -15.232 1.00 90.06 177 ASP A N 1
ATOM 1465 C CA . ASP A 1 177 ? 13.430 0.467 -14.508 1.00 90.06 177 ASP A CA 1
ATOM 1466 C C . ASP A 1 177 ? 13.056 -1.020 -14.546 1.00 90.06 177 ASP A C 1
ATOM 1468 O O . ASP A 1 177 ? 12.542 -1.547 -13.557 1.00 90.06 177 ASP A O 1
ATOM 1472 N N . ILE A 1 178 ? 13.355 -1.737 -15.633 1.00 91.19 178 ILE A N 1
ATOM 1473 C CA . ILE A 1 178 ? 13.158 -3.190 -15.735 1.00 91.19 178 ILE A CA 1
ATOM 1474 C C . ILE A 1 178 ? 14.035 -3.917 -14.711 1.00 91.19 178 ILE A C 1
ATOM 1476 O O . ILE A 1 178 ? 13.548 -4.799 -13.996 1.00 91.19 178 ILE A O 1
ATOM 1480 N N . ILE A 1 179 ? 15.307 -3.532 -14.581 1.00 90.94 179 ILE A N 1
ATOM 1481 C CA . ILE A 1 179 ? 16.223 -4.137 -13.605 1.00 90.94 179 ILE A CA 1
ATOM 1482 C C . ILE A 1 179 ? 15.782 -3.826 -12.171 1.00 90.94 179 ILE A C 1
ATOM 1484 O O . ILE A 1 179 ? 15.683 -4.745 -11.347 1.00 90.94 179 ILE A O 1
ATOM 1488 N N . ILE A 1 180 ? 15.425 -2.571 -11.885 1.00 91.44 180 ILE A N 1
ATOM 1489 C CA . ILE A 1 180 ? 14.859 -2.156 -10.592 1.00 91.44 180 ILE A CA 1
ATOM 1490 C C . ILE A 1 180 ? 13.615 -2.992 -10.263 1.00 91.44 180 ILE A C 1
ATOM 1492 O O . ILE A 1 180 ? 13.503 -3.542 -9.164 1.00 91.44 180 ILE A O 1
ATOM 1496 N N . SER A 1 181 ? 12.712 -3.164 -11.231 1.00 91.19 181 SER A N 1
ATOM 1497 C CA . SER A 1 181 ? 11.478 -3.941 -11.078 1.00 91.19 181 SER A CA 1
ATOM 1498 C C . SER A 1 181 ? 11.753 -5.400 -10.726 1.00 91.19 181 SER A C 1
ATOM 1500 O O . SER A 1 181 ? 11.095 -5.968 -9.851 1.00 91.19 181 SER A O 1
ATOM 1502 N N . VAL A 1 182 ? 12.735 -6.029 -11.379 1.00 91.44 182 VAL A N 1
ATOM 1503 C CA . VAL A 1 182 ? 13.130 -7.415 -11.090 1.00 91.44 182 VAL A CA 1
ATOM 1504 C C . VAL A 1 182 ? 13.644 -7.546 -9.654 1.00 91.44 182 VAL A C 1
ATOM 1506 O O . VAL A 1 182 ? 13.231 -8.465 -8.938 1.00 91.44 182 VAL A O 1
ATOM 1509 N N . ILE A 1 183 ? 14.497 -6.618 -9.210 1.00 91.38 183 ILE A N 1
ATOM 1510 C CA . ILE A 1 183 ? 15.069 -6.612 -7.856 1.00 91.38 183 ILE A CA 1
ATOM 1511 C C . ILE A 1 183 ? 13.976 -6.379 -6.809 1.00 91.38 183 ILE A C 1
ATOM 1513 O O . ILE A 1 183 ? 13.851 -7.159 -5.862 1.00 91.38 183 ILE A O 1
ATOM 1517 N N . LEU A 1 184 ? 13.139 -5.357 -6.992 1.00 88.75 184 LEU A N 1
ATOM 1518 C CA . LEU A 1 184 ? 12.072 -5.024 -6.050 1.00 88.75 184 LEU A CA 1
ATOM 1519 C C . LEU A 1 184 ? 11.026 -6.132 -5.949 1.00 88.75 184 LEU A C 1
ATOM 1521 O O . LEU A 1 184 ? 10.585 -6.445 -4.846 1.00 88.75 184 LEU A O 1
ATOM 1525 N N . ARG A 1 185 ? 10.666 -6.799 -7.052 1.00 88.94 185 ARG A N 1
ATOM 1526 C CA . ARG A 1 185 ? 9.771 -7.970 -7.006 1.00 88.94 185 ARG A CA 1
ATOM 1527 C C . ARG A 1 185 ? 10.403 -9.137 -6.261 1.00 88.94 185 ARG A C 1
ATOM 1529 O O . ARG A 1 185 ? 9.718 -9.813 -5.494 1.00 88.94 185 ARG A O 1
ATOM 1536 N N . TYR A 1 186 ? 11.698 -9.375 -6.460 1.00 88.44 186 TYR A N 1
ATOM 1537 C CA . TYR A 1 186 ? 12.420 -10.402 -5.717 1.00 88.44 186 TYR A CA 1
ATOM 1538 C C . TYR A 1 186 ? 12.407 -10.111 -4.211 1.00 88.44 186 TYR A C 1
ATOM 1540 O O . TYR A 1 186 ? 12.052 -10.992 -3.425 1.00 88.44 186 TYR A O 1
ATOM 1548 N N . LEU A 1 187 ? 12.716 -8.874 -3.810 1.00 86.44 187 LEU A N 1
ATOM 1549 C CA . LEU A 1 187 ? 12.660 -8.443 -2.411 1.00 86.44 187 LEU A CA 1
ATOM 1550 C C . LEU A 1 187 ? 11.237 -8.494 -1.855 1.00 86.44 187 LEU A C 1
ATOM 1552 O O . LEU A 1 187 ? 11.037 -8.959 -0.736 1.00 86.44 187 LEU A O 1
ATOM 1556 N N . HIS A 1 188 ? 10.236 -8.090 -2.635 1.00 81.44 188 HIS A N 1
ATOM 1557 C CA . HIS A 1 188 ? 8.834 -8.164 -2.240 1.00 81.44 188 HIS A CA 1
ATOM 1558 C C . HIS A 1 188 ? 8.419 -9.590 -1.896 1.00 81.44 188 HIS A C 1
ATOM 1560 O O . HIS A 1 188 ? 7.899 -9.824 -0.813 1.00 81.44 188 HIS A O 1
ATOM 1566 N N . VAL A 1 189 ? 8.703 -10.557 -2.767 1.00 81.81 189 VAL A N 1
ATOM 1567 C CA . VAL A 1 189 ? 8.339 -11.958 -2.518 1.00 81.81 189 VAL A CA 1
ATOM 1568 C C . VAL A 1 189 ? 9.155 -12.548 -1.364 1.00 81.81 189 VAL A C 1
ATOM 1570 O O . VAL A 1 189 ? 8.620 -13.259 -0.516 1.00 81.81 189 VAL A O 1
ATOM 1573 N N . ARG A 1 190 ? 10.463 -12.276 -1.316 1.00 79.81 190 ARG A N 1
ATOM 1574 C CA . ARG A 1 190 ? 11.364 -12.975 -0.389 1.00 79.81 190 ARG A CA 1
ATOM 1575 C C . ARG A 1 190 ? 11.510 -12.337 0.973 1.00 79.81 190 ARG A C 1
ATOM 1577 O O . ARG A 1 190 ? 11.654 -13.078 1.934 1.00 79.81 190 ARG A O 1
ATOM 1584 N N . ALA A 1 191 ? 11.532 -11.017 1.058 1.00 73.50 191 ALA A N 1
ATOM 1585 C CA . ALA A 1 191 ? 11.682 -10.308 2.319 1.00 73.50 191 ALA A CA 1
ATOM 1586 C C . ALA A 1 191 ? 10.307 -9.912 2.847 1.00 73.50 191 ALA A C 1
ATOM 1588 O O . ALA A 1 191 ? 9.931 -10.319 3.936 1.00 73.50 191 ALA A O 1
ATOM 1589 N N . PHE A 1 192 ? 9.515 -9.183 2.064 1.00 72.19 192 PHE A N 1
ATOM 1590 C CA . PHE A 1 192 ? 8.278 -8.605 2.585 1.00 72.19 192 PHE A CA 1
ATOM 1591 C C . PHE A 1 192 ? 7.153 -9.633 2.710 1.00 72.19 192 PHE A C 1
ATOM 1593 O O . PHE A 1 192 ? 6.536 -9.724 3.765 1.00 72.19 192 PHE A O 1
ATOM 1600 N N . GLN A 1 193 ? 6.897 -10.444 1.683 1.00 67.19 193 GLN A N 1
ATOM 1601 C CA . GLN A 1 193 ? 5.813 -11.418 1.738 1.00 67.19 193 GLN A CA 1
ATOM 1602 C C . GLN A 1 193 ? 6.120 -12.556 2.714 1.00 67.19 193 GLN A C 1
ATOM 1604 O O . GLN A 1 193 ? 5.281 -12.856 3.554 1.00 67.19 193 GLN A O 1
ATOM 1609 N N . SER A 1 194 ? 7.318 -13.145 2.676 1.00 62.94 194 SER A N 1
ATOM 1610 C CA . SER A 1 194 ? 7.659 -14.226 3.612 1.00 62.94 194 SER A CA 1
ATOM 1611 C C . SER A 1 194 ? 7.671 -13.747 5.072 1.00 62.94 194 SER A C 1
ATOM 1613 O O . SER A 1 194 ? 7.046 -14.368 5.923 1.00 62.94 194 SER A O 1
ATOM 1615 N N . LEU A 1 195 ? 8.287 -12.599 5.387 1.00 56.66 195 LEU A N 1
ATOM 1616 C CA . LEU A 1 195 ? 8.369 -12.133 6.775 1.00 56.66 195 LEU A CA 1
ATOM 1617 C C . LEU A 1 195 ? 7.013 -11.666 7.306 1.00 56.66 195 LEU A C 1
ATOM 1619 O O . LEU A 1 195 ? 6.703 -11.923 8.465 1.00 56.66 195 LEU A O 1
ATOM 1623 N N . LEU A 1 196 ? 6.193 -11.001 6.487 1.00 54.56 196 LEU A N 1
ATOM 1624 C CA . LEU A 1 196 ? 4.911 -10.457 6.944 1.00 54.56 196 LEU A CA 1
ATOM 1625 C C . LEU A 1 196 ? 3.786 -11.492 6.923 1.00 54.56 196 LEU A C 1
ATOM 1627 O O . LEU A 1 196 ? 2.943 -11.475 7.818 1.00 54.56 196 LEU A O 1
ATOM 1631 N N . TYR A 1 197 ? 3.774 -12.402 5.945 1.00 52.50 197 TYR A N 1
ATOM 1632 C CA . TYR A 1 197 ? 2.731 -13.420 5.836 1.00 52.50 197 TYR A CA 1
ATOM 1633 C C . TYR A 1 197 ? 3.086 -14.756 6.491 1.00 52.50 197 TYR A C 1
ATOM 1635 O O . TYR A 1 197 ? 2.135 -15.449 6.807 1.00 52.50 197 TYR A O 1
ATOM 1643 N N . ASP A 1 198 ? 4.352 -15.120 6.767 1.00 45.09 198 ASP A N 1
ATOM 1644 C CA . ASP A 1 198 ? 4.674 -16.360 7.516 1.00 45.09 198 ASP A CA 1
ATOM 1645 C C . ASP A 1 198 ? 4.852 -16.134 9.024 1.00 45.09 198 ASP A C 1
ATOM 1647 O O . ASP A 1 198 ? 4.646 -17.060 9.817 1.00 45.09 198 ASP A O 1
ATOM 1651 N N . ALA A 1 199 ? 5.190 -14.917 9.463 1.00 51.50 199 ALA A N 1
ATOM 1652 C CA . ALA A 1 199 ? 5.278 -14.623 10.894 1.00 51.50 199 ALA A CA 1
ATOM 1653 C C . ALA A 1 199 ? 3.899 -14.667 11.566 1.00 51.50 199 ALA A C 1
ATOM 1655 O O . ALA A 1 199 ? 3.775 -15.180 12.680 1.00 51.50 199 ALA A O 1
ATOM 1656 N N . ILE A 1 200 ? 2.851 -14.185 10.890 1.00 52.06 200 ILE A N 1
ATOM 1657 C CA . ILE A 1 200 ? 1.494 -14.138 11.450 1.00 52.06 200 ILE A CA 1
ATOM 1658 C C . ILE A 1 200 ? 0.913 -15.553 11.638 1.00 52.06 200 ILE A C 1
ATOM 1660 O O . ILE A 1 200 ? 0.523 -15.856 12.760 1.00 52.06 200 ILE A O 1
ATOM 1664 N N . PRO A 1 201 ? 0.913 -16.471 10.650 1.00 51.22 201 PRO A N 1
ATOM 1665 C CA . PRO A 1 201 ? 0.439 -17.840 10.819 1.00 51.22 201 PRO A CA 1
ATOM 1666 C C . PRO A 1 201 ? 1.206 -18.615 11.878 1.00 51.22 201 PRO A C 1
ATOM 1668 O O . PRO A 1 201 ? 0.574 -19.329 12.638 1.00 51.22 201 PRO A O 1
ATOM 1671 N N . ARG A 1 202 ? 2.534 -18.460 11.988 1.00 51.03 202 ARG A N 1
ATOM 1672 C CA . ARG A 1 202 ? 3.313 -19.126 13.049 1.00 51.03 202 ARG A CA 1
ATOM 1673 C C . ARG A 1 202 ? 2.975 -18.578 14.430 1.00 51.03 202 ARG A C 1
ATOM 1675 O O . ARG A 1 202 ? 2.814 -19.349 15.368 1.00 51.03 202 ARG A O 1
ATOM 1682 N N . SER A 1 203 ? 2.812 -17.263 14.559 1.00 54.31 203 SER A N 1
ATOM 1683 C CA . SER A 1 203 ? 2.406 -16.639 15.823 1.00 54.31 203 SER A CA 1
ATOM 1684 C C . SER A 1 203 ? 0.984 -17.048 16.210 1.00 54.31 203 SER A C 1
ATOM 1686 O O . SER A 1 203 ? 0.739 -17.424 17.350 1.00 54.31 203 SER A O 1
ATOM 1688 N N . VAL A 1 204 ? 0.059 -17.048 15.247 1.00 56.75 204 VAL A N 1
ATOM 1689 C CA . VAL A 1 204 ? -1.333 -17.479 15.424 1.00 56.75 204 VAL A CA 1
ATOM 1690 C C . VAL A 1 204 ? -1.415 -18.977 15.700 1.00 56.75 204 VAL A C 1
ATOM 1692 O O . VAL A 1 204 ? -2.209 -19.376 16.538 1.00 56.75 204 VAL A O 1
ATOM 1695 N N . GLN A 1 205 ? -0.582 -19.812 15.075 1.00 57.38 205 GLN A N 1
ATOM 1696 C CA . GLN A 1 205 ? -0.496 -21.244 15.371 1.00 57.38 205 GLN A CA 1
ATOM 1697 C C . GLN A 1 205 ? 0.020 -21.488 16.787 1.00 57.38 205 GLN A C 1
ATOM 1699 O O . GLN A 1 205 ? -0.562 -22.300 17.494 1.00 57.38 205 GLN A O 1
ATOM 1704 N N . THR A 1 206 ? 1.048 -20.765 17.236 1.00 62.97 206 THR A N 1
ATOM 1705 C CA . THR A 1 206 ? 1.557 -20.868 18.612 1.00 62.97 206 THR A CA 1
ATOM 1706 C C . THR A 1 206 ? 0.527 -20.371 19.628 1.00 62.97 206 THR A C 1
ATOM 1708 O O . THR A 1 206 ? 0.292 -21.033 20.633 1.00 62.97 206 THR A O 1
ATOM 1711 N N . ILE A 1 207 ? -0.145 -19.248 19.358 1.00 62.34 207 ILE A N 1
ATOM 1712 C CA . ILE A 1 207 ? -1.210 -18.722 20.225 1.00 62.34 207 ILE A CA 1
ATOM 1713 C C . ILE A 1 207 ? -2.418 -19.661 20.230 1.00 62.34 207 ILE A C 1
ATOM 1715 O O . ILE A 1 207 ? -2.936 -19.949 21.297 1.00 62.34 207 ILE A O 1
ATOM 1719 N N . SER A 1 208 ? -2.834 -20.198 19.082 1.00 59.91 208 SER A N 1
ATOM 1720 C CA . SER A 1 208 ? -3.910 -21.190 18.987 1.00 59.91 208 SER A CA 1
ATOM 1721 C C . SER A 1 208 ? -3.528 -22.499 19.675 1.00 59.91 208 SER A C 1
ATOM 1723 O O . SER A 1 208 ? -4.362 -23.105 20.333 1.00 59.91 208 SER A O 1
ATOM 1725 N N . PHE A 1 209 ? -2.266 -22.922 19.603 1.00 72.44 209 PHE A N 1
ATOM 1726 C CA . PHE A 1 209 ? -1.756 -24.077 20.336 1.00 72.44 209 PHE A CA 1
ATOM 1727 C C . PHE A 1 209 ? -1.833 -23.865 21.854 1.00 72.44 209 PHE A C 1
ATOM 1729 O O . PHE A 1 209 ? -2.312 -24.750 22.565 1.00 72.44 209 PHE A O 1
ATOM 1736 N N . ILE A 1 210 ? -1.424 -22.687 22.339 1.00 66.25 210 ILE A N 1
ATOM 1737 C CA . ILE A 1 210 ? -1.532 -22.288 23.750 1.00 66.25 210 ILE A CA 1
ATOM 1738 C C . ILE A 1 210 ? -3.005 -22.191 24.164 1.00 66.25 210 ILE A C 1
ATOM 1740 O O . ILE A 1 210 ? -3.393 -22.754 25.179 1.00 66.25 210 ILE A O 1
ATOM 1744 N N . GLU A 1 211 ? -3.847 -21.547 23.359 1.00 60.97 211 GLU A N 1
ATOM 1745 C CA . GLU A 1 211 ? -5.282 -21.390 23.602 1.00 60.97 211 GLU A CA 1
ATOM 1746 C C . GLU A 1 211 ? -6.003 -22.744 23.621 1.00 60.97 211 GLU A C 1
ATOM 1748 O O . GLU A 1 211 ? -6.850 -22.977 24.476 1.00 60.97 211 GLU A O 1
ATOM 1753 N N . ASN A 1 212 ? -5.637 -23.670 22.734 1.00 62.91 212 ASN A N 1
ATOM 1754 C CA . ASN A 1 212 ? -6.171 -25.028 22.714 1.00 62.91 212 ASN A CA 1
ATOM 1755 C C . ASN A 1 212 ? -5.695 -25.838 23.923 1.00 62.91 212 ASN A C 1
ATOM 1757 O O . ASN A 1 212 ? -6.486 -26.591 24.482 1.00 62.91 212 ASN A O 1
ATOM 1761 N N . HIS A 1 213 ? -4.455 -25.645 24.381 1.00 64.25 213 HIS A N 1
ATOM 1762 C CA . HIS A 1 213 ? -3.980 -26.226 25.641 1.00 64.25 213 HIS A CA 1
ATOM 1763 C C . HIS A 1 213 ? -4.722 -25.655 26.856 1.00 64.25 213 HIS A C 1
ATOM 1765 O O . HIS A 1 213 ? -5.105 -26.401 27.758 1.00 64.25 213 HIS A O 1
ATOM 1771 N N . MET A 1 214 ? -4.973 -24.345 26.870 1.00 54.03 214 MET A N 1
ATOM 1772 C CA . MET A 1 214 ? -5.707 -23.671 27.941 1.00 54.03 214 MET A CA 1
ATOM 1773 C C . MET A 1 214 ? -7.189 -24.065 27.944 1.00 54.03 214 MET A C 1
ATOM 1775 O O . MET A 1 214 ? -7.746 -24.308 29.009 1.00 54.03 214 MET A O 1
ATOM 1779 N N . ARG A 1 215 ? -7.812 -24.212 26.767 1.00 53.31 215 ARG A N 1
ATOM 1780 C CA . ARG A 1 215 ? -9.174 -24.749 26.605 1.00 53.31 215 ARG A CA 1
ATOM 1781 C C . ARG A 1 215 ? -9.272 -26.212 27.026 1.00 53.31 215 ARG A C 1
ATOM 1783 O O . ARG A 1 215 ? -10.239 -26.576 27.677 1.00 53.31 215 ARG A O 1
ATOM 1790 N N . ALA A 1 216 ? -8.291 -27.044 26.678 1.00 61.38 216 ALA A N 1
ATOM 1791 C CA . ALA A 1 216 ? -8.266 -28.451 27.081 1.00 61.38 216 ALA A CA 1
ATOM 1792 C C . ALA A 1 216 ? -8.074 -28.632 28.598 1.00 61.38 216 ALA A C 1
ATOM 1794 O O . ALA A 1 216 ? -8.446 -29.667 29.139 1.00 61.38 216 ALA A O 1
ATOM 1795 N N . SER A 1 217 ? -7.522 -27.624 29.280 1.00 55.94 217 SER A N 1
ATOM 1796 C CA . SER A 1 217 ? -7.277 -27.645 30.727 1.00 55.94 217 SER A CA 1
ATOM 1797 C C . SER A 1 217 ? -8.428 -27.070 31.565 1.00 55.94 217 SER A C 1
ATOM 1799 O O . SER A 1 217 ? -8.327 -27.061 32.790 1.00 55.94 217 SER A O 1
ATOM 1801 N N . VAL A 1 218 ? -9.516 -26.590 30.947 1.00 49.50 218 VAL A N 1
ATOM 1802 C CA . VAL A 1 218 ? -10.668 -26.014 31.660 1.00 49.50 218 VAL A CA 1
ATOM 1803 C C . VAL A 1 218 ? -11.977 -26.581 31.098 1.00 49.50 218 VAL A C 1
ATOM 1805 O O . VAL A 1 218 ? -12.414 -26.208 30.013 1.00 49.50 218 VAL A O 1
ATOM 1808 N N . GLU A 1 219 ? -12.634 -27.462 31.857 1.00 40.66 219 GLU A N 1
ATOM 1809 C CA . GLU A 1 219 ? -14.044 -27.825 31.650 1.00 40.66 219 GLU A CA 1
ATOM 1810 C C . GLU A 1 219 ? -14.969 -26.889 32.463 1.00 40.66 219 GLU A C 1
ATOM 1812 O O . GLU A 1 219 ? -14.576 -26.472 33.555 1.00 40.66 219 GLU A O 1
ATOM 1817 N N . PRO A 1 220 ? -16.194 -26.555 31.982 1.00 49.94 220 PRO A N 1
ATOM 1818 C CA . PRO A 1 220 ? -16.979 -27.321 31.012 1.00 49.94 220 PRO A CA 1
ATOM 1819 C C . PRO A 1 220 ? -17.333 -26.614 29.685 1.00 49.94 220 PRO A C 1
ATOM 1821 O O . PRO A 1 220 ? -17.278 -25.394 29.527 1.00 49.94 220 PRO A O 1
ATOM 1824 N N . LYS A 1 221 ? -17.722 -27.476 28.732 1.00 50.25 221 LYS A N 1
ATOM 1825 C CA . LYS A 1 221 ? -18.128 -27.256 27.332 1.00 50.25 221 LYS A CA 1
ATOM 1826 C C . LYS A 1 221 ? -19.168 -26.140 27.158 1.00 50.25 221 LYS A C 1
ATOM 1828 O O . LYS A 1 221 ? -20.207 -26.154 27.812 1.00 50.25 221 LYS A O 1
ATOM 1833 N N . ARG A 1 222 ? -18.930 -25.236 26.199 1.00 42.84 222 ARG A N 1
ATOM 1834 C CA . ARG A 1 222 ? -19.960 -24.352 25.625 1.00 42.84 222 ARG A CA 1
ATOM 1835 C C . ARG A 1 222 ? -20.330 -24.815 24.222 1.00 42.84 222 ARG A C 1
ATOM 1837 O O . ARG A 1 222 ? -19.456 -25.170 23.433 1.00 42.84 222 ARG A O 1
ATOM 1844 N N . ASP A 1 223 ? -21.634 -24.811 23.976 1.00 36.28 223 ASP A N 1
ATOM 1845 C CA . ASP A 1 223 ? -22.301 -25.328 22.791 1.00 36.28 223 ASP A CA 1
ATOM 1846 C C . ASP A 1 223 ? -21.754 -24.774 21.476 1.00 36.28 223 ASP A C 1
ATOM 1848 O O . ASP A 1 223 ? -21.636 -23.567 21.249 1.00 36.28 223 ASP A O 1
ATOM 1852 N N . VAL A 1 224 ? -21.478 -25.720 20.583 1.00 43.22 224 VAL A N 1
ATOM 1853 C CA . VAL A 1 224 ? -21.181 -25.517 19.172 1.00 43.22 224 VAL A CA 1
ATOM 1854 C C . VAL A 1 224 ? -22.502 -25.210 18.479 1.00 43.22 224 VAL A C 1
ATOM 1856 O O . VAL A 1 224 ? -23.171 -26.126 18.027 1.00 43.22 224 VAL A O 1
ATOM 1859 N N . ASN A 1 225 ? -22.907 -23.942 18.440 1.00 39.91 225 ASN A N 1
ATOM 1860 C CA . ASN A 1 225 ? -23.925 -23.457 17.506 1.00 39.91 225 ASN A CA 1
ATOM 1861 C C . ASN A 1 225 ? -23.811 -21.938 17.321 1.00 39.91 225 ASN A C 1
ATOM 1863 O O . ASN A 1 225 ? -24.456 -21.147 18.003 1.00 39.91 225 ASN A O 1
ATOM 1867 N N . SER A 1 226 ? -22.969 -21.531 16.372 1.00 31.02 226 SER A N 1
ATOM 1868 C CA . SER A 1 226 ? -23.146 -20.297 15.592 1.00 31.02 226 SER A CA 1
ATOM 1869 C C . SER A 1 226 ? -22.187 -20.298 14.397 1.00 31.02 226 SER A C 1
ATOM 1871 O O . SER A 1 226 ? -21.178 -19.603 14.359 1.00 31.02 226 SER A O 1
ATOM 1873 N N . LEU A 1 227 ? -22.518 -21.104 13.385 1.00 39.84 227 LEU A N 1
ATOM 1874 C CA . LEU A 1 227 ? -22.183 -20.728 12.011 1.00 39.84 227 LEU A CA 1
ATOM 1875 C C . LEU A 1 227 ? -23.122 -19.589 11.593 1.00 39.84 227 LEU A C 1
ATOM 1877 O O . LEU A 1 227 ? -24.290 -19.575 11.988 1.00 39.84 227 LEU A O 1
ATOM 1881 N N . PRO A 1 228 ? -22.650 -18.697 10.715 1.00 37.12 228 PRO A N 1
ATOM 1882 C CA . PRO A 1 228 ? -23.332 -18.681 9.434 1.00 37.12 228 PRO A CA 1
ATOM 1883 C C . PRO A 1 228 ? -22.361 -18.822 8.263 1.00 37.12 228 PRO A C 1
ATOM 1885 O O . PRO A 1 228 ? -21.333 -18.155 8.159 1.00 37.12 228 PRO A O 1
ATOM 1888 N N . ALA A 1 229 ? -22.765 -19.709 7.361 1.00 32.62 229 ALA A N 1
ATOM 1889 C CA . ALA A 1 229 ? -22.399 -19.700 5.960 1.00 32.62 229 ALA A CA 1
ATOM 1890 C C . ALA A 1 229 ? -23.102 -18.540 5.230 1.00 32.62 229 ALA A C 1
ATOM 1892 O O . ALA A 1 229 ? -24.241 -18.229 5.564 1.00 32.62 229 ALA A O 1
ATOM 1893 N N . SER A 1 230 ? -22.423 -17.952 4.237 1.00 30.50 230 SER A N 1
ATOM 1894 C CA . SER A 1 230 ? -22.911 -17.504 2.907 1.00 30.50 230 SER A CA 1
ATOM 1895 C C . SER A 1 230 ? -21.787 -16.631 2.319 1.00 30.50 230 SER A C 1
ATOM 1897 O O . SER A 1 230 ? -21.443 -15.608 2.896 1.00 30.50 230 SER A O 1
ATOM 1899 N N . VAL A 1 231 ? -20.989 -17.051 1.331 1.00 40.19 231 VAL A N 1
ATOM 1900 C CA . VAL A 1 231 ? -21.295 -17.187 -0.108 1.00 40.19 231 VAL A CA 1
ATOM 1901 C C . VAL A 1 231 ? -22.203 -16.069 -0.622 1.00 40.19 231 VAL A C 1
ATOM 1903 O O . VAL A 1 231 ? -23.387 -16.018 -0.312 1.00 40.19 231 VAL A O 1
ATOM 1906 N N . GLY A 1 232 ? -21.615 -15.190 -1.426 1.00 26.00 232 GLY A N 1
ATOM 1907 C CA . GLY A 1 232 ? -22.274 -14.068 -2.088 1.00 26.00 232 GLY A CA 1
ATOM 1908 C C . GLY A 1 232 ? -21.244 -13.262 -2.871 1.00 26.00 232 GLY A C 1
ATOM 1909 O O . GLY A 1 232 ? -21.055 -12.080 -2.620 1.00 26.00 232 GLY A O 1
ATOM 1910 N N . GLY A 1 233 ? -20.482 -13.937 -3.737 1.00 29.55 233 GLY A N 1
ATOM 1911 C CA . GLY A 1 233 ? -19.576 -13.271 -4.666 1.00 29.55 233 GLY A CA 1
ATOM 1912 C C . GLY A 1 233 ? -20.388 -12.621 -5.776 1.00 29.55 233 GLY A C 1
ATOM 1913 O O . GLY A 1 233 ? -20.620 -13.241 -6.810 1.00 29.55 233 GLY A O 1
ATOM 1914 N N . GLU A 1 234 ? -20.836 -11.390 -5.552 1.00 28.31 234 GLU A N 1
ATOM 1915 C CA . GLU A 1 234 ? -21.233 -10.515 -6.647 1.00 28.31 234 GLU A CA 1
ATOM 1916 C C . GLU A 1 234 ? -19.986 -10.222 -7.488 1.00 28.31 234 GLU A C 1
ATOM 1918 O O . GLU A 1 234 ? -18.954 -9.773 -6.981 1.00 28.31 234 GLU A O 1
ATOM 1923 N N . LEU A 1 235 ? -20.067 -10.511 -8.788 1.00 34.00 235 LEU A N 1
ATOM 1924 C CA . LEU A 1 235 ? -19.122 -9.997 -9.771 1.00 34.00 235 LEU A CA 1
ATOM 1925 C C . LEU A 1 235 ? -19.221 -8.473 -9.728 1.00 34.00 235 LEU A C 1
ATOM 1927 O O . LEU A 1 235 ? -20.134 -7.884 -10.305 1.00 34.00 235 LEU A O 1
ATOM 1931 N N . HIS A 1 236 ? -18.301 -7.843 -8.997 1.00 32.25 236 HIS A N 1
ATOM 1932 C CA . HIS A 1 236 ? -18.173 -6.397 -8.996 1.00 32.25 236 HIS A CA 1
ATOM 1933 C C . HIS A 1 236 ? -18.044 -5.913 -10.449 1.00 32.25 236 HIS A C 1
ATOM 1935 O O . HIS A 1 236 ? -17.213 -6.456 -11.187 1.00 32.25 236 HIS A O 1
ATOM 1941 N N . PRO A 1 237 ? -18.835 -4.911 -10.876 1.00 37.81 237 PRO A N 1
ATOM 1942 C CA . PRO A 1 237 ? -18.639 -4.286 -12.174 1.00 37.81 237 PRO A CA 1
ATOM 1943 C C . PRO A 1 237 ? -17.186 -3.821 -12.270 1.00 37.81 237 PRO A C 1
ATOM 1945 O O . PRO A 1 237 ? -16.645 -3.253 -11.316 1.00 37.81 237 PRO A O 1
ATOM 1948 N N . MET A 1 238 ? -16.546 -4.138 -13.398 1.00 37.19 238 MET A N 1
ATOM 1949 C CA . MET A 1 238 ? -15.140 -3.828 -13.643 1.00 37.19 238 MET A CA 1
ATOM 1950 C C . MET A 1 238 ? -14.936 -2.327 -13.367 1.00 37.19 238 MET A C 1
ATOM 1952 O O . MET A 1 238 ? -15.670 -1.514 -13.936 1.00 37.19 238 MET A O 1
ATOM 1956 N N . PRO A 1 239 ? -14.050 -1.943 -12.429 1.00 56.53 239 PRO A N 1
ATOM 1957 C CA . PRO A 1 239 ? -13.854 -0.541 -12.090 1.00 56.53 239 PRO A CA 1
ATOM 1958 C C . PRO A 1 239 ? -13.463 0.230 -13.348 1.00 56.53 239 PRO A C 1
ATOM 1960 O O . PRO A 1 239 ? -12.612 -0.247 -14.101 1.00 56.53 239 PRO A O 1
ATOM 1963 N N . ARG A 1 240 ? -14.042 1.418 -13.557 1.00 60.66 240 ARG A N 1
ATOM 1964 C CA . ARG A 1 240 ? -13.655 2.292 -14.674 1.00 60.66 240 ARG A CA 1
ATOM 1965 C C . ARG A 1 240 ? -12.139 2.462 -14.691 1.00 60.66 240 ARG A C 1
ATOM 1967 O O . ARG A 1 240 ? -11.506 2.549 -13.628 1.00 60.66 240 ARG A O 1
ATOM 1974 N N . LEU A 1 241 ? -11.544 2.520 -15.880 1.00 63.94 241 LEU A N 1
ATOM 1975 C CA . LEU A 1 241 ? -10.086 2.589 -16.023 1.00 63.94 241 LEU A CA 1
ATOM 1976 C C . LEU A 1 241 ? -9.511 3.789 -15.249 1.00 63.94 241 LEU A C 1
ATOM 1978 O O . LEU A 1 241 ? -8.482 3.692 -14.580 1.00 63.94 241 LEU A O 1
ATOM 1982 N N . THR A 1 242 ? -10.244 4.899 -15.256 1.00 64.19 242 THR A N 1
ATOM 1983 C CA . THR A 1 242 ? -9.934 6.131 -14.523 1.00 64.19 242 THR A CA 1
ATOM 1984 C C . THR A 1 242 ? -9.881 5.940 -13.004 1.00 64.19 242 THR A C 1
ATOM 1986 O O . THR A 1 242 ? -8.953 6.436 -12.362 1.00 64.19 242 THR A O 1
ATOM 1989 N N . ASP A 1 243 ? -10.805 5.174 -12.420 1.00 69.25 243 ASP A N 1
ATOM 1990 C CA . ASP A 1 243 ? -10.829 4.875 -10.982 1.00 69.25 243 ASP A CA 1
ATOM 1991 C C . ASP A 1 243 ? -9.660 3.974 -10.568 1.00 69.25 243 ASP A C 1
ATOM 1993 O O . ASP A 1 243 ? -9.092 4.127 -9.481 1.00 69.25 243 ASP A O 1
ATOM 1997 N N . SER A 1 244 ? -9.266 3.059 -11.455 1.00 68.38 244 SER A N 1
ATOM 1998 C CA . SER A 1 244 ? -8.095 2.199 -11.268 1.00 68.38 244 SER A CA 1
ATOM 1999 C C . SER A 1 244 ? -6.796 3.008 -11.317 1.00 68.38 244 SER A C 1
ATOM 2001 O O . SER A 1 244 ? -5.953 2.863 -10.431 1.00 68.38 244 SER A O 1
ATOM 2003 N N . LEU A 1 245 ? -6.663 3.934 -12.274 1.00 70.38 245 LEU A N 1
ATOM 2004 C CA . LEU A 1 245 ? -5.493 4.811 -12.413 1.00 70.38 245 LEU A CA 1
ATOM 2005 C C . LEU A 1 245 ? -5.295 5.737 -11.204 1.00 70.38 245 LEU A C 1
ATOM 2007 O O . LEU A 1 245 ? -4.166 5.961 -10.782 1.00 70.38 245 LEU A O 1
ATOM 2011 N N . MET A 1 246 ? -6.370 6.213 -10.569 1.00 76.06 246 MET A N 1
ATOM 2012 C CA . MET A 1 246 ? -6.274 7.054 -9.361 1.00 76.06 246 MET A CA 1
ATOM 2013 C C . MET A 1 246 ? -5.697 6.314 -8.140 1.00 76.06 246 MET A C 1
ATOM 2015 O O . MET A 1 246 ? -5.190 6.937 -7.196 1.00 76.06 246 MET A O 1
ATOM 2019 N N . ARG A 1 247 ? -5.772 4.978 -8.129 1.00 72.81 247 ARG A N 1
ATOM 2020 C CA . ARG A 1 247 ? -5.212 4.123 -7.068 1.00 72.81 247 ARG A CA 1
ATOM 2021 C C . ARG A 1 247 ? -3.741 3.773 -7.301 1.00 72.81 247 ARG A C 1
ATOM 2023 O O . ARG A 1 247 ? -3.104 3.266 -6.380 1.00 72.81 247 ARG A O 1
ATOM 2030 N N . LEU A 1 248 ? -3.212 4.081 -8.480 1.00 80.00 248 LEU A N 1
ATOM 2031 C CA . LEU A 1 248 ? -1.841 3.808 -8.897 1.00 80.00 248 LEU A CA 1
ATOM 2032 C C . LEU A 1 248 ? -0.997 5.090 -8.845 1.00 80.00 248 LEU A C 1
ATOM 2034 O O . LEU A 1 248 ? -1.527 6.202 -8.853 1.00 80.00 248 LEU A O 1
ATOM 2038 N N . ASP A 1 249 ? 0.319 4.928 -8.744 1.00 84.25 249 ASP A N 1
ATOM 2039 C CA . ASP A 1 249 ? 1.292 5.997 -8.981 1.00 84.25 249 ASP A CA 1
ATOM 2040 C C . ASP A 1 249 ? 1.854 5.839 -10.399 1.00 84.25 249 ASP A C 1
ATOM 2042 O O . ASP A 1 249 ? 2.740 5.020 -10.650 1.00 84.25 249 ASP A O 1
ATOM 2046 N N . CYS A 1 250 ? 1.272 6.566 -11.351 1.00 85.50 250 CYS A N 1
ATOM 2047 C CA . CYS A 1 250 ? 1.640 6.475 -12.758 1.00 85.50 250 CYS A CA 1
ATOM 2048 C C . CYS A 1 250 ? 2.723 7.503 -13.109 1.00 85.50 250 CYS A C 1
ATOM 2050 O O . CYS A 1 250 ? 2.551 8.704 -12.883 1.00 85.50 250 CYS A O 1
ATOM 2052 N N . LYS A 1 251 ? 3.811 7.054 -13.737 1.00 86.56 251 LYS A N 1
ATOM 2053 C CA . LYS A 1 251 ? 4.880 7.924 -14.253 1.00 86.56 251 LYS A CA 1
ATOM 2054 C C . LYS A 1 251 ? 5.018 7.753 -15.760 1.00 86.56 251 LYS A C 1
ATOM 2056 O O . LYS A 1 251 ? 5.056 6.626 -16.242 1.00 86.56 251 LYS A O 1
ATOM 2061 N N . ASN A 1 252 ? 5.069 8.861 -16.496 1.00 86.06 252 ASN A N 1
ATOM 2062 C CA . ASN A 1 252 ? 5.130 8.830 -17.954 1.00 86.06 252 ASN A CA 1
ATOM 2063 C C . ASN A 1 252 ? 6.574 8.683 -18.442 1.00 86.06 252 ASN A C 1
ATOM 2065 O O . ASN A 1 252 ? 7.372 9.603 -18.253 1.00 86.06 252 ASN A O 1
ATOM 2069 N N . VAL A 1 253 ? 6.897 7.558 -19.079 1.00 85.94 253 VAL A N 1
ATOM 2070 C CA . VAL A 1 253 ? 8.250 7.274 -19.578 1.00 85.94 253 VAL A CA 1
ATOM 2071 C C . VAL A 1 253 ? 8.669 8.260 -20.675 1.00 85.94 253 VAL A C 1
ATOM 2073 O O . VAL A 1 253 ? 9.780 8.775 -20.630 1.00 85.94 253 VAL A O 1
ATOM 2076 N N . LEU A 1 254 ? 7.740 8.658 -21.552 1.00 83.81 254 LEU A N 1
ATOM 2077 C CA . LEU A 1 254 ? 7.997 9.575 -22.674 1.00 83.81 254 LEU A CA 1
ATOM 2078 C C . LEU A 1 254 ? 8.207 11.034 -22.236 1.00 83.81 254 LEU A C 1
ATOM 2080 O O . LEU A 1 254 ? 8.594 11.886 -23.029 1.00 83.81 254 LEU A O 1
ATOM 2084 N N . GLN A 1 255 ? 7.924 11.349 -20.971 1.00 83.00 255 GLN A N 1
ATOM 2085 C CA . GLN A 1 255 ? 8.074 12.688 -20.402 1.00 83.00 255 GLN A CA 1
ATOM 2086 C C . GLN A 1 255 ? 9.017 12.672 -19.197 1.00 83.00 255 GLN A C 1
ATOM 2088 O O . GLN A 1 255 ? 8.697 13.247 -18.154 1.00 83.00 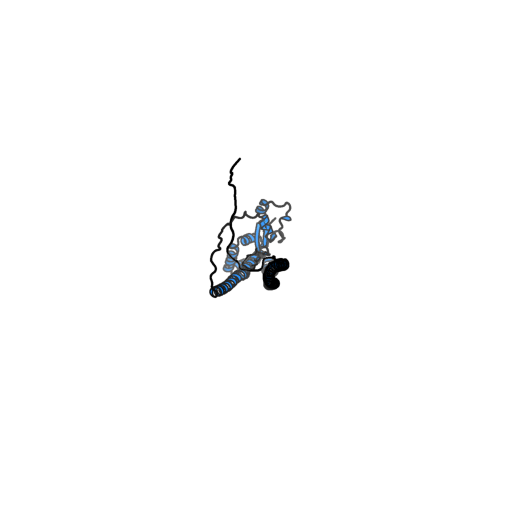255 GLN A O 1
ATOM 2093 N N . ASN A 1 256 ? 10.163 11.994 -19.313 1.00 82.69 256 ASN A N 1
ATOM 2094 C CA . ASN A 1 256 ? 11.191 11.918 -18.267 1.00 82.69 256 ASN A CA 1
ATOM 2095 C C . ASN A 1 256 ? 10.623 11.491 -16.903 1.00 82.69 256 ASN A C 1
ATOM 2097 O O . ASN A 1 256 ? 10.901 12.103 -15.870 1.00 82.69 256 ASN A O 1
ATOM 2101 N N . ARG A 1 257 ? 9.762 10.465 -16.901 1.00 82.19 257 ARG A N 1
ATOM 2102 C CA . ARG A 1 257 ? 9.124 9.895 -15.700 1.00 82.19 257 ARG A CA 1
ATOM 2103 C C . ARG A 1 257 ? 8.277 10.909 -14.905 1.00 82.19 257 ARG A C 1
ATOM 2105 O O . ARG A 1 257 ? 8.015 10.706 -13.716 1.00 82.19 257 ARG A O 1
ATOM 2112 N N . LYS A 1 258 ? 7.801 11.991 -15.540 1.00 86.19 258 LYS A N 1
ATOM 2113 C CA . LYS A 1 258 ? 6.902 12.976 -14.912 1.00 86.19 258 LYS A CA 1
ATOM 2114 C C . LYS A 1 258 ? 5.594 12.308 -14.480 1.00 86.19 258 LYS A C 1
ATOM 2116 O O . LYS A 1 258 ? 5.058 11.450 -15.180 1.00 86.19 258 LYS A O 1
ATOM 2121 N N . GLY A 1 259 ? 5.067 12.718 -13.324 1.00 82.75 259 GLY A N 1
ATOM 2122 C CA . GLY A 1 259 ? 3.831 12.159 -12.769 1.00 82.75 259 GLY A CA 1
ATOM 2123 C C . GLY A 1 259 ? 2.653 12.310 -13.734 1.00 82.75 259 GLY A C 1
ATOM 2124 O O . GLY A 1 259 ? 2.212 13.432 -14.019 1.00 82.75 259 GLY A O 1
ATOM 2125 N N . PHE A 1 260 ? 2.134 11.181 -14.208 1.00 82.12 260 PHE A N 1
ATOM 2126 C CA . PHE A 1 260 ? 0.992 11.121 -15.106 1.00 82.12 260 PHE A CA 1
ATOM 2127 C C . PHE A 1 260 ? -0.280 11.436 -14.319 1.00 82.12 260 PHE A C 1
ATOM 2129 O O . PHE A 1 260 ? -0.638 10.747 -13.367 1.00 82.12 260 PHE A O 1
ATOM 2136 N N . ASN A 1 261 ? -0.954 12.520 -14.695 1.00 80.38 261 ASN A N 1
ATOM 2137 C CA . ASN A 1 261 ? -2.157 12.986 -14.020 1.00 80.38 261 ASN A CA 1
ATOM 2138 C C . ASN A 1 261 ? -3.258 13.209 -15.050 1.00 80.38 261 ASN A C 1
ATOM 2140 O O . ASN A 1 261 ? -3.223 14.201 -15.775 1.00 80.38 261 ASN A O 1
ATOM 2144 N N . LEU A 1 262 ? -4.275 12.346 -15.034 1.00 75.88 262 LEU A N 1
ATOM 2145 C CA . LEU A 1 262 ? -5.442 12.431 -15.922 1.00 75.88 262 LEU A CA 1
ATOM 2146 C C . LEU A 1 262 ? -6.100 13.819 -15.912 1.00 75.88 262 LEU A C 1
ATOM 2148 O O . LEU A 1 262 ? -6.497 14.332 -16.948 1.00 75.88 262 LEU A O 1
ATOM 2152 N N . ARG A 1 263 ? -6.151 14.471 -14.742 1.00 77.50 263 ARG A N 1
ATOM 2153 C CA . ARG A 1 263 ? -6.753 15.807 -14.565 1.00 77.50 263 ARG A CA 1
ATOM 2154 C C . ARG A 1 263 ? -5.967 16.944 -15.225 1.00 77.50 263 ARG A C 1
ATOM 2156 O O . ARG A 1 263 ? -6.480 18.052 -15.308 1.00 77.50 263 ARG A O 1
ATOM 2163 N N . LYS A 1 264 ? -4.710 16.702 -15.607 1.00 77.25 264 LYS A N 1
ATOM 2164 C CA . LYS A 1 264 ? -3.829 17.698 -16.234 1.00 77.25 264 LYS A CA 1
ATOM 2165 C C . LYS A 1 264 ? -3.788 17.566 -17.759 1.00 77.25 264 LYS A C 1
ATOM 2167 O O . LYS A 1 264 ? -3.131 18.379 -18.400 1.00 77.25 264 LYS A O 1
ATOM 2172 N N . LEU A 1 265 ? -4.450 16.556 -18.325 1.00 75.81 265 LEU A N 1
ATOM 2173 C CA . LEU A 1 265 ? -4.561 16.374 -19.767 1.00 75.81 265 LEU A CA 1
ATOM 2174 C C . LEU A 1 265 ? -5.668 17.283 -20.305 1.00 75.81 265 LEU A C 1
ATOM 2176 O O . LEU A 1 265 ? -6.785 17.280 -19.785 1.00 75.81 265 LEU A O 1
ATOM 2180 N N . TYR A 1 266 ? -5.335 18.084 -21.317 1.00 65.56 266 TYR A N 1
ATOM 2181 C CA . TYR A 1 266 ? -6.284 18.939 -22.017 1.00 65.56 266 TYR A CA 1
ATOM 2182 C C . TYR A 1 266 ? -6.197 18.676 -23.529 1.00 65.56 266 TYR A C 1
ATOM 2184 O O . TYR A 1 266 ? -5.103 18.816 -24.080 1.00 65.56 266 TYR A O 1
ATOM 2192 N N . PRO A 1 267 ? -7.313 18.340 -24.204 1.00 74.62 267 PRO A N 1
ATOM 2193 C CA . PRO A 1 267 ? -8.646 18.093 -23.637 1.00 74.62 267 PRO A CA 1
ATOM 2194 C C . PRO A 1 267 ? -8.671 16.858 -22.708 1.00 74.62 267 PRO A C 1
ATOM 2196 O O . PRO A 1 267 ? -7.784 16.009 -22.802 1.00 74.62 267 PRO A O 1
ATOM 2199 N N . PRO A 1 268 ? -9.640 16.763 -21.775 1.00 76.56 268 PRO A N 1
ATOM 2200 C CA . PRO A 1 268 ? -9.768 15.591 -20.915 1.00 76.56 268 PRO A CA 1
ATOM 2201 C C . PRO A 1 268 ? -10.032 14.349 -21.786 1.00 76.56 268 PRO A C 1
ATOM 2203 O O . PRO A 1 268 ? -10.996 14.364 -22.554 1.00 76.56 268 PRO A O 1
ATOM 2206 N N . PRO A 1 269 ? -9.192 13.302 -21.702 1.00 77.75 269 PRO A N 1
ATOM 2207 C CA . PRO A 1 269 ? -9.309 12.141 -22.578 1.00 77.75 269 PRO A CA 1
ATOM 2208 C C . PRO A 1 269 ? -10.575 11.339 -22.258 1.00 77.75 269 PRO A C 1
ATOM 2210 O O . PRO A 1 269 ? -10.938 11.190 -21.084 1.00 77.75 269 PRO A O 1
ATOM 2213 N N . SER A 1 270 ? -11.232 10.815 -23.295 1.00 80.50 270 SER A N 1
ATOM 2214 C CA . SER A 1 270 ? -12.308 9.831 -23.130 1.00 80.50 270 SER A CA 1
ATOM 2215 C C . SER A 1 270 ? -11.754 8.490 -22.632 1.00 80.50 270 SER A C 1
ATOM 2217 O O . SER A 1 270 ? -10.542 8.261 -22.622 1.00 80.50 270 SER A O 1
ATOM 2219 N N . GLU A 1 271 ? -12.629 7.588 -22.182 1.00 75.31 271 GLU A N 1
ATOM 2220 C CA . GLU A 1 271 ? -12.188 6.266 -21.725 1.00 75.31 271 GLU A CA 1
ATOM 2221 C C . GLU A 1 271 ? -11.627 5.448 -22.901 1.00 75.31 271 GLU A C 1
ATOM 2223 O O . GLU A 1 271 ? -10.596 4.793 -22.759 1.00 75.31 271 GLU A O 1
ATOM 2228 N N . GLU A 1 272 ? -12.220 5.582 -24.088 1.00 74.81 272 GLU A N 1
ATOM 2229 C CA . GLU A 1 272 ? -11.720 5.017 -25.340 1.00 74.81 272 GLU A CA 1
ATOM 2230 C C . GLU A 1 272 ? -10.330 5.558 -25.705 1.00 74.81 272 GLU A C 1
ATOM 2232 O O . GLU A 1 272 ? -9.451 4.766 -26.055 1.00 74.81 272 GLU A O 1
ATOM 2237 N N . ASP A 1 273 ? -10.096 6.868 -25.556 1.00 78.19 273 ASP A N 1
ATOM 2238 C CA . ASP A 1 273 ? -8.781 7.478 -25.807 1.00 78.19 273 ASP A CA 1
ATOM 2239 C C . ASP A 1 273 ? -7.718 6.944 -24.848 1.00 78.19 273 ASP A C 1
ATOM 2241 O O . ASP A 1 273 ? -6.569 6.749 -25.241 1.00 78.19 273 ASP A O 1
ATOM 2245 N N . LEU A 1 274 ? -8.089 6.696 -23.589 1.00 74.88 274 LEU A N 1
ATOM 2246 C CA . LEU A 1 274 ? -7.192 6.076 -22.618 1.00 74.88 274 LEU A CA 1
ATOM 2247 C C . LEU A 1 274 ? -6.862 4.640 -23.018 1.00 74.88 274 LEU A C 1
ATOM 2249 O O . LEU A 1 274 ? -5.697 4.265 -22.986 1.00 74.88 274 LEU A O 1
ATOM 2253 N N . TYR A 1 275 ? -7.843 3.847 -23.446 1.00 71.81 275 TYR A N 1
ATOM 2254 C CA . TYR A 1 275 ? -7.580 2.480 -23.902 1.00 71.81 275 TYR A CA 1
ATOM 2255 C C . TYR A 1 275 ? -6.686 2.411 -25.146 1.00 71.81 275 TYR A C 1
ATOM 2257 O O . TYR A 1 275 ? -5.952 1.436 -25.298 1.00 71.81 275 TYR A O 1
ATOM 2265 N N . HIS A 1 276 ? -6.741 3.418 -26.021 1.00 74.50 276 HIS A N 1
ATOM 2266 C CA . HIS A 1 276 ? -5.977 3.427 -27.271 1.00 74.50 276 HIS A CA 1
ATOM 2267 C C . HIS A 1 276 ? -4.589 4.053 -27.128 1.00 74.50 276 HIS A C 1
ATOM 2269 O O . HIS A 1 276 ? -3.653 3.566 -27.752 1.00 74.50 276 HIS A O 1
ATOM 2275 N N . ASN A 1 277 ? -4.447 5.101 -26.310 1.00 75.50 277 ASN A N 1
ATOM 2276 C CA . ASN A 1 277 ? -3.221 5.903 -26.255 1.00 75.50 277 ASN A CA 1
ATOM 2277 C C . ASN A 1 277 ? -2.433 5.741 -24.942 1.00 75.50 277 ASN A C 1
ATOM 2279 O O . ASN A 1 277 ? -1.314 6.239 -24.838 1.00 75.50 277 ASN A O 1
ATOM 2283 N N . LEU A 1 278 ? -2.991 5.074 -23.919 1.00 79.31 278 LEU A N 1
ATOM 2284 C CA . LEU A 1 278 ? -2.285 4.801 -22.664 1.00 79.31 278 LEU A CA 1
ATOM 2285 C C . LEU A 1 278 ? -1.745 3.374 -22.652 1.00 79.31 278 LEU A C 1
ATOM 2287 O O . LEU A 1 278 ? -2.463 2.415 -22.362 1.00 79.31 278 LEU A O 1
ATOM 2291 N N . HIS A 1 279 ? -0.443 3.237 -22.872 1.00 79.44 279 HIS A N 1
ATOM 2292 C CA . HIS A 1 279 ? 0.220 1.944 -22.775 1.00 79.44 279 HIS A CA 1
ATOM 2293 C C . HIS A 1 279 ? 0.819 1.737 -21.384 1.00 79.44 279 HIS A C 1
ATOM 2295 O O . HIS A 1 279 ? 1.591 2.559 -20.889 1.00 79.44 279 HIS A O 1
ATOM 2301 N N . SER A 1 280 ? 0.475 0.616 -20.744 1.00 80.94 280 SER A N 1
ATOM 2302 C CA . SER A 1 280 ? 1.149 0.164 -19.524 1.00 80.94 280 SER A CA 1
ATOM 2303 C C . SER A 1 280 ? 2.500 -0.436 -19.898 1.00 80.94 280 SER A C 1
ATOM 2305 O O . SER A 1 280 ? 2.552 -1.519 -20.482 1.00 80.94 280 SER A O 1
ATOM 2307 N N . VAL A 1 281 ? 3.573 0.255 -19.523 1.00 82.19 281 VAL A N 1
ATOM 2308 C CA . VAL A 1 281 ? 4.949 -0.112 -19.868 1.00 82.19 281 VAL A CA 1
ATOM 2309 C C . VAL A 1 281 ? 5.464 -1.155 -18.893 1.00 82.19 281 VAL A C 1
ATOM 2311 O O . VAL A 1 281 ? 5.748 -2.266 -19.302 1.00 82.19 281 VAL A O 1
ATOM 2314 N N . CYS A 1 282 ? 5.553 -0.834 -17.599 1.00 84.69 282 CYS A N 1
ATOM 2315 C CA . CYS A 1 282 ? 6.167 -1.721 -16.608 1.00 84.69 282 CYS A CA 1
ATOM 2316 C C . CYS A 1 282 ? 5.729 -1.365 -15.178 1.00 84.69 282 CYS A C 1
ATOM 2318 O O . CYS A 1 282 ? 5.660 -0.190 -14.818 1.00 84.69 282 CYS A O 1
ATOM 2320 N N . THR A 1 283 ? 5.466 -2.358 -14.320 1.00 85.25 283 THR A N 1
ATOM 2321 C CA . THR A 1 283 ? 5.294 -2.121 -12.876 1.00 85.25 283 THR A CA 1
ATOM 2322 C C . THR A 1 283 ? 6.646 -2.064 -12.171 1.00 85.25 283 THR A C 1
ATOM 2324 O O . THR A 1 283 ? 7.299 -3.096 -11.992 1.00 85.25 283 THR A O 1
ATOM 2327 N N . VAL A 1 284 ? 7.005 -0.886 -11.665 1.00 83.50 284 VAL A N 1
ATOM 2328 C CA . VAL A 1 284 ? 8.297 -0.656 -11.001 1.00 83.50 284 VAL A CA 1
ATOM 2329 C C . VAL A 1 284 ? 8.264 -1.059 -9.538 1.00 83.50 284 VAL A C 1
ATOM 2331 O O . VAL A 1 284 ? 9.154 -1.754 -9.053 1.00 83.50 284 VAL A O 1
ATOM 2334 N N . VAL A 1 285 ? 7.204 -0.671 -8.829 1.00 82.38 285 VAL A N 1
ATOM 2335 C CA . VAL A 1 285 ? 7.084 -0.906 -7.387 1.00 82.38 285 VAL A CA 1
ATOM 2336 C C . VAL A 1 285 ? 5.732 -1.551 -7.091 1.00 82.38 285 VAL A C 1
ATOM 2338 O O . VAL A 1 285 ? 4.707 -0.974 -7.458 1.00 82.38 285 VAL A O 1
ATOM 2341 N N . PRO A 1 286 ? 5.680 -2.717 -6.420 1.00 81.00 286 PRO A N 1
ATOM 2342 C CA . PRO A 1 286 ? 4.411 -3.320 -6.021 1.00 81.00 286 PRO A CA 1
ATOM 2343 C C . PRO A 1 286 ? 3.699 -2.471 -4.956 1.00 81.00 286 PRO A C 1
ATOM 2345 O O . PRO A 1 286 ? 4.343 -1.756 -4.187 1.00 81.00 286 PRO A O 1
ATOM 2348 N N . ALA A 1 287 ? 2.367 -2.578 -4.876 1.00 75.50 287 ALA A N 1
ATOM 2349 C CA . ALA A 1 287 ? 1.610 -1.944 -3.797 1.00 75.50 287 ALA A CA 1
ATOM 2350 C C . ALA A 1 287 ? 2.009 -2.531 -2.438 1.00 75.50 287 ALA A C 1
ATOM 2352 O O . ALA A 1 287 ? 2.103 -3.751 -2.277 1.00 75.50 287 ALA A O 1
ATOM 2353 N N . LEU A 1 288 ? 2.168 -1.658 -1.446 1.00 71.75 288 LEU A N 1
ATOM 2354 C CA . LEU A 1 288 ? 2.380 -2.050 -0.061 1.00 71.75 288 LEU A CA 1
ATOM 2355 C C . LEU A 1 288 ? 1.152 -1.657 0.755 1.00 71.75 288 LEU A C 1
ATOM 2357 O O . LEU A 1 288 ? 0.857 -0.477 0.945 1.00 71.75 288 LEU A O 1
ATOM 2361 N N . GLY A 1 289 ? 0.425 -2.663 1.228 1.00 66.50 289 GLY A N 1
ATOM 2362 C CA . GLY A 1 289 ? -0.709 -2.502 2.126 1.00 66.50 289 GLY A CA 1
ATOM 2363 C C . GLY A 1 289 ? -0.434 -3.188 3.455 1.00 66.50 289 GLY A C 1
ATOM 2364 O O . GLY A 1 289 ? 0.194 -4.243 3.496 1.00 66.50 289 GLY A O 1
ATOM 2365 N N . MET A 1 290 ? -0.933 -2.606 4.537 1.00 62.50 290 MET A N 1
ATOM 2366 C CA . MET A 1 290 ? -0.879 -3.199 5.865 1.00 62.50 290 MET A CA 1
ATOM 2367 C C . MET A 1 290 ? -2.289 -3.355 6.402 1.00 62.50 290 MET A C 1
ATOM 2369 O O . MET A 1 290 ? -3.093 -2.424 6.383 1.00 62.50 290 MET A O 1
ATOM 2373 N N . ARG A 1 291 ? -2.603 -4.553 6.888 1.00 58.38 291 ARG A N 1
ATOM 2374 C CA . ARG A 1 291 ? -3.874 -4.813 7.550 1.00 58.38 291 ARG A CA 1
ATOM 2375 C C . ARG A 1 291 ? -3.673 -4.744 9.052 1.00 58.38 291 ARG A C 1
ATOM 2377 O O . ARG A 1 291 ? -2.824 -5.438 9.601 1.00 58.38 291 ARG A O 1
ATOM 2384 N N . HIS A 1 292 ? -4.480 -3.923 9.705 1.00 52.44 292 HIS A N 1
ATOM 2385 C CA . HIS A 1 292 ? -4.502 -3.862 11.154 1.00 52.44 292 HIS A CA 1
ATOM 2386 C C . HIS A 1 292 ? -5.429 -4.951 11.703 1.00 52.44 292 HIS A C 1
ATOM 2388 O O . HIS A 1 292 ? -6.599 -5.023 11.318 1.00 52.44 292 HIS A O 1
ATOM 2394 N N . VAL A 1 293 ? -4.933 -5.779 12.620 1.00 52.66 293 VAL A N 1
ATOM 2395 C CA . VAL A 1 293 ? -5.764 -6.751 13.343 1.00 52.66 293 VAL A CA 1
ATOM 2396 C C . VAL A 1 293 ? -6.268 -6.071 14.614 1.00 52.66 293 VAL A C 1
ATOM 2398 O O . VAL A 1 293 ? -5.475 -5.658 15.456 1.00 52.66 293 VAL A O 1
ATOM 2401 N N . GLY A 1 294 ? -7.580 -5.843 14.713 1.00 46.66 294 GLY A N 1
ATOM 2402 C CA . GLY A 1 294 ? -8.205 -5.355 15.947 1.00 46.66 294 GLY A CA 1
ATOM 2403 C C . GLY A 1 294 ? -8.394 -6.477 16.973 1.00 46.66 294 GLY A C 1
ATOM 2404 O O . GLY A 1 294 ? -8.319 -7.657 16.625 1.00 46.66 294 GLY A O 1
ATOM 2405 N N . GLN A 1 295 ? -8.677 -6.124 18.233 1.00 37.12 295 GLN A N 1
ATOM 2406 C CA . GLN A 1 295 ? -9.105 -7.107 19.236 1.00 37.12 295 GLN A CA 1
ATOM 2407 C C . GLN A 1 295 ? -10.332 -7.888 18.733 1.00 37.12 295 GLN A C 1
ATOM 2409 O O . GLN A 1 295 ? -11.257 -7.309 18.166 1.00 37.12 295 GLN A O 1
ATOM 2414 N N . GLY A 1 296 ? -10.319 -9.212 18.926 1.00 49.16 296 GLY A N 1
ATOM 2415 C CA . GLY A 1 296 ? -11.404 -10.110 18.515 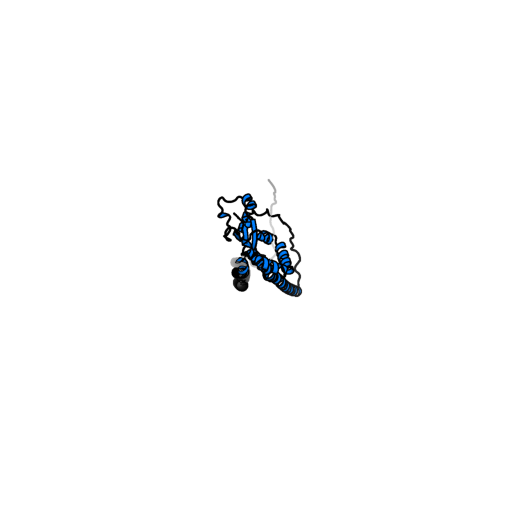1.00 49.16 296 GLY A CA 1
ATOM 2416 C C . GLY A 1 296 ? -11.377 -10.560 17.048 1.00 49.16 296 GLY A C 1
ATOM 2417 O O . GLY A 1 296 ? -12.422 -10.924 16.523 1.00 49.16 296 GLY A O 1
ATOM 2418 N N . ASN A 1 297 ? -10.223 -10.531 16.367 1.00 48.72 297 ASN A N 1
ATOM 2419 C CA . ASN A 1 297 ? -10.082 -10.924 14.952 1.00 48.72 297 ASN A CA 1
ATOM 2420 C C . ASN A 1 297 ? -10.927 -10.095 13.965 1.00 48.72 297 ASN A C 1
ATOM 2422 O O . ASN A 1 297 ? -11.098 -10.492 12.811 1.00 48.72 297 ASN A O 1
ATOM 2426 N N . ALA A 1 298 ? -11.412 -8.918 14.372 1.00 47.00 298 ALA A N 1
ATOM 2427 C CA . ALA A 1 298 ? -12.031 -7.975 13.453 1.00 47.00 298 ALA A CA 1
ATOM 2428 C C . ALA A 1 298 ? -10.952 -7.436 12.497 1.00 47.00 298 ALA A C 1
ATOM 2430 O O . ALA A 1 298 ? -10.142 -6.570 12.848 1.00 47.00 298 ALA A O 1
ATOM 2431 N N . LEU A 1 299 ? -10.906 -8.005 11.290 1.00 54.41 299 LEU A N 1
ATOM 2432 C CA . LEU A 1 299 ? -10.026 -7.573 10.210 1.00 54.41 299 LEU A CA 1
ATOM 2433 C C . LEU A 1 299 ? -10.455 -6.166 9.779 1.00 54.41 299 LEU A C 1
ATOM 2435 O O . LEU A 1 299 ? -11.458 -6.005 9.087 1.00 54.41 299 LEU A O 1
ATOM 2439 N N . LYS A 1 300 ? -9.700 -5.137 10.184 1.00 56.06 300 LYS A N 1
ATOM 2440 C CA . LYS A 1 300 ? -9.910 -3.785 9.654 1.00 56.06 300 LYS A CA 1
ATOM 2441 C C . LYS A 1 300 ? -9.517 -3.753 8.177 1.00 56.06 300 LYS A C 1
ATOM 2443 O O . LYS A 1 300 ? -8.673 -4.534 7.727 1.00 56.06 300 LYS A O 1
ATOM 2448 N N . SER A 1 301 ? -10.111 -2.834 7.421 1.00 53.88 301 SER A N 1
ATOM 2449 C CA . SER A 1 301 ? -9.763 -2.621 6.015 1.00 53.88 301 SER A CA 1
ATOM 2450 C C . SER A 1 301 ? -8.253 -2.370 5.861 1.00 53.88 301 SER A C 1
ATOM 2452 O O . SER A 1 301 ? -7.675 -1.659 6.688 1.00 53.88 301 SER A O 1
ATOM 2454 N N . PRO A 1 302 ? -7.589 -2.952 4.843 1.00 61.94 302 PRO A N 1
ATOM 2455 C CA . PRO A 1 302 ? -6.173 -2.706 4.591 1.00 61.94 302 PRO A CA 1
ATOM 2456 C C . PRO A 1 302 ? -5.903 -1.213 4.403 1.00 61.94 302 PRO A C 1
ATOM 2458 O O . PRO A 1 302 ? -6.584 -0.550 3.622 1.00 61.94 302 PRO A O 1
ATOM 2461 N N . ILE A 1 303 ? -4.890 -0.701 5.092 1.00 65.12 303 ILE A N 1
ATOM 2462 C CA . ILE A 1 303 ? -4.382 0.653 4.906 1.00 65.12 303 ILE A CA 1
ATOM 2463 C C . ILE A 1 303 ? -3.281 0.580 3.852 1.00 65.12 303 ILE A C 1
ATOM 2465 O O . ILE A 1 303 ? -2.359 -0.230 3.958 1.00 65.12 303 ILE A O 1
ATOM 2469 N N . VAL A 1 304 ? -3.379 1.413 2.819 1.00 67.12 304 VAL A N 1
ATOM 2470 C CA . VAL A 1 304 ? -2.336 1.525 1.793 1.00 67.12 304 VAL A CA 1
ATOM 2471 C C . VAL A 1 304 ? -1.180 2.333 2.376 1.00 67.12 304 VAL A C 1
ATOM 2473 O O . VAL A 1 304 ? -1.354 3.504 2.696 1.00 67.12 304 VAL A O 1
ATOM 2476 N N . ILE A 1 305 ? -0.014 1.702 2.513 1.00 70.50 305 ILE A N 1
ATOM 2477 C CA . ILE A 1 305 ? 1.236 2.368 2.902 1.00 70.50 305 ILE A CA 1
ATOM 2478 C C . ILE A 1 305 ? 1.866 3.015 1.669 1.00 70.50 305 ILE A C 1
ATOM 2480 O O . ILE A 1 305 ? 2.275 4.169 1.718 1.00 70.50 305 ILE A O 1
ATOM 2484 N N . ARG A 1 306 ? 1.899 2.288 0.545 1.00 75.25 306 ARG A N 1
ATOM 2485 C CA . ARG A 1 306 ? 2.407 2.790 -0.734 1.00 75.25 306 ARG A CA 1
ATOM 2486 C C . ARG A 1 306 ? 1.569 2.256 -1.890 1.00 75.25 306 ARG A C 1
ATOM 2488 O O . ARG A 1 306 ? 1.262 1.063 -1.946 1.00 75.25 306 ARG A O 1
ATOM 2495 N N . LYS A 1 307 ? 1.199 3.144 -2.814 1.00 81.00 307 LYS A N 1
ATOM 2496 C CA . LYS A 1 307 ? 0.528 2.765 -4.064 1.00 81.00 307 LYS A CA 1
ATOM 2497 C C . LYS A 1 307 ? 1.495 1.996 -4.964 1.00 81.00 307 LYS A C 1
ATOM 2499 O O . LYS A 1 307 ? 2.701 2.217 -4.917 1.00 81.00 307 LYS A O 1
ATOM 2504 N N . GLN A 1 308 ? 0.961 1.106 -5.794 1.00 82.50 308 GLN A N 1
ATOM 2505 C CA . GLN A 1 308 ? 1.754 0.469 -6.843 1.00 82.50 308 GLN A CA 1
ATOM 2506 C C . GLN A 1 308 ? 2.207 1.532 -7.845 1.00 82.50 308 GLN A C 1
ATOM 2508 O O . GLN A 1 308 ? 1.380 2.309 -8.327 1.00 82.50 308 GLN A O 1
ATOM 2513 N N . GLN A 1 309 ? 3.502 1.549 -8.152 1.00 86.62 309 GLN A N 1
ATOM 2514 C CA . GLN A 1 309 ? 4.079 2.448 -9.143 1.00 86.62 309 GLN A CA 1
ATOM 2515 C C . GLN A 1 309 ? 4.138 1.747 -10.499 1.00 86.62 309 GLN A C 1
ATOM 2517 O O . GLN A 1 309 ? 4.725 0.667 -10.616 1.00 86.62 309 GLN A O 1
ATOM 2522 N N . ILE A 1 310 ? 3.559 2.378 -11.517 1.00 85.44 310 ILE A N 1
ATOM 2523 C CA . ILE A 1 310 ? 3.507 1.868 -12.889 1.00 85.44 310 ILE A CA 1
ATOM 2524 C C . ILE A 1 310 ? 4.061 2.925 -13.843 1.00 85.44 310 ILE A C 1
ATOM 2526 O O . ILE A 1 310 ? 3.706 4.101 -13.766 1.00 85.44 310 ILE A O 1
ATOM 2530 N N . LEU A 1 311 ? 4.929 2.499 -14.755 1.00 85.19 311 LEU A N 1
ATOM 2531 C CA . LEU A 1 311 ? 5.333 3.293 -15.903 1.00 85.19 311 LEU A CA 1
ATOM 2532 C C . LEU A 1 311 ? 4.282 3.178 -16.993 1.00 85.19 311 LEU A C 1
ATOM 2534 O O . LEU A 1 311 ? 3.844 2.080 -17.343 1.00 85.19 311 LEU A O 1
ATOM 2538 N N . VAL A 1 312 ? 3.900 4.326 -17.526 1.00 85.88 312 VAL A N 1
ATOM 2539 C CA . VAL A 1 312 ? 2.981 4.438 -18.651 1.00 85.88 312 VAL A CA 1
ATOM 2540 C C . VAL A 1 312 ? 3.662 5.189 -19.784 1.00 85.88 312 VAL A C 1
ATOM 2542 O O . VAL A 1 312 ? 4.499 6.055 -19.538 1.00 85.88 312 VAL A O 1
ATOM 2545 N N . ALA A 1 313 ? 3.296 4.877 -21.016 1.00 83.62 313 ALA A N 1
ATOM 2546 C CA . ALA A 1 313 ? 3.619 5.687 -22.176 1.00 83.62 313 ALA A CA 1
ATOM 2547 C C . ALA A 1 313 ? 2.325 6.373 -22.615 1.00 83.62 313 ALA A C 1
ATOM 2549 O O . ALA A 1 313 ? 1.336 5.705 -22.917 1.00 83.62 313 ALA A O 1
ATOM 2550 N N . TRP A 1 314 ? 2.328 7.704 -22.551 1.00 80.31 314 TRP A N 1
ATOM 2551 C CA . TRP A 1 314 ? 1.233 8.555 -23.005 1.00 80.31 314 TRP A CA 1
ATOM 2552 C C . TRP A 1 314 ? 1.815 9.732 -23.777 1.00 80.31 314 TRP A C 1
ATOM 2554 O O . TRP A 1 314 ? 2.550 10.544 -23.200 1.00 80.31 314 TRP A O 1
ATOM 2564 N N . GLY A 1 315 ? 1.485 9.830 -25.057 1.00 66.94 315 GLY A N 1
ATOM 2565 C CA . GLY A 1 315 ? 2.009 10.843 -25.964 1.00 66.94 315 GLY A CA 1
ATOM 2566 C C . GLY A 1 315 ? 1.494 10.629 -27.368 1.00 66.94 315 GLY A C 1
ATOM 2567 O O . GLY A 1 315 ? 1.308 9.448 -27.729 1.00 66.94 315 GLY A O 1
#

Sequence (315 aa):
MPGSWGAESPSTTKTHEDHERDIEAEKENPQLRLVEDILQRLSELNEKREIAEEKANRLTKKVINMEHRLSYHMALASKAKELAEENLVLREQLDDAQSHIFSRYKIRFPDYDALIEQIQDWVQKLMNPWLEDCDDDARAFLTHAKRRIVDADRFKRILRKYPDLMNGLDFPEADEDIIISVILRYLHVRAFQSLLYDAIPRSVQTISFIENHMRASVEPKRDVNSLPASVGGELHPMPRLTDSLMRLDCKNVLQNRKGFNLRKLYPPPSEEDLYHNLHSVCTVVPALGMRHVGQGNALKSPIVIRKQQILVAWG

Secondary structure (DSSP, 8-state):
-----------------------------HHHHHHHHHHHHHHHHHHHHHHHHHHHHHHHHHHHHHHHHHHHHHHHHHHHHHHHHHHHHHHHHHHHHHHHHHHHSS-----HHHHHHHHHHHHHHHHHHHHS-HHHHHHHHHHHHHHTHHHHHHHHHHHHH-HHHHHHTT-GGGHHHHHHHHHHHHHIIIIIIHHHHHHHHHHHHHHHHHHHHHHHTS-----------------PPPPPHHHHHHTSEEEEGGGTTEE--GGG-SSPPPHHHHHHH-EEEEEEE--EEE--B-TTS-BPPPEEEEPPEEEEE--

Foldseek 3Di:
DYDDDDDDDDDDDDDDDDDDDDDDDDPPDVVVVVVVVVVVVVVVVVVVVVVVVVVVVVVVVVVVVVVVVVVVVVVVVVVVVVVVVVVVVVVVVVVVVVVVVVVVVVPPPPPVVVVLVVLLVVLCVVCVVDPPDPDPCVVVVVVVCVVVVVVVVVVVVLCVVPVLLVLLVVPPLCPSLSVLQSVQVVCCVPPVCCVVVVVVVVVVVVVVVVVVVVVVVDDDDDDPDDDDDDDDDDPPDDPQPVVVVVLAFEFASVVVRHTDDQVPDPPRDDSVRCVVFKAFRHFRHDWDWDWDQDPPRPTDDIDTPDGTYTYIHGD